Protein AF-0000000075215367 (afdb_homodimer)

pLDDT: mean 96.53, std 4.44, range [58.19, 98.81]

Structure (mmCIF, N/CA/C/O backbone):
data_AF-0000000075215367-model_v1
#
loop_
_entity.id
_entity.type
_entity.pdbx_description
1 polymer 'Chemotaxis protein CheX, a CheY~P-specific phosphatase'
#
loop_
_atom_site.group_PDB
_atom_site.id
_atom_site.type_symbol
_atom_site.label_atom_id
_atom_site.label_alt_id
_atom_site.label_comp_id
_atom_site.label_asym_id
_atom_site.label_entity_id
_atom_site.label_seq_id
_atom_site.pdbx_PDB_ins_code
_atom_site.Cartn_x
_atom_site.Cartn_y
_atom_site.Cartn_z
_atom_site.occupancy
_atom_site.B_iso_or_equiv
_atom_site.auth_seq_id
_atom_site.auth_comp_id
_atom_site.auth_asym_id
_atom_site.auth_atom_id
_atom_site.pdbx_PDB_model_num
ATOM 1 N N . MET A 1 1 ? -21.594 10.133 -11.773 1 76.38 1 MET A N 1
ATOM 2 C CA . MET A 1 1 ? -20.438 11 -11.891 1 76.38 1 MET A CA 1
ATOM 3 C C . MET A 1 1 ? -19.359 10.359 -12.766 1 76.38 1 MET A C 1
ATOM 5 O O . MET A 1 1 ? -19.062 9.172 -12.617 1 76.38 1 MET A O 1
ATOM 9 N N . ALA A 1 2 ? -18.969 11.141 -13.695 1 88.44 2 ALA A N 1
ATOM 10 C CA . ALA A 1 2 ? -17.953 10.625 -14.609 1 88.44 2 ALA A CA 1
ATOM 11 C C . ALA A 1 2 ? -16.625 10.414 -13.883 1 88.44 2 ALA A C 1
ATOM 13 O O . ALA A 1 2 ? -16.359 11.062 -12.875 1 88.44 2 ALA A O 1
ATOM 14 N N . LEU A 1 3 ? -15.828 9.477 -14.32 1 89.38 3 LEU A N 1
ATOM 15 C CA . LEU A 1 3 ? -14.547 9.141 -13.703 1 89.38 3 LEU A CA 1
ATOM 16 C C . LEU A 1 3 ? -13.68 10.383 -13.539 1 89.38 3 LEU A C 1
ATOM 18 O O . LEU A 1 3 ? -13.07 10.586 -12.484 1 89.38 3 LEU A O 1
ATOM 22 N N . GLY A 1 4 ? -13.625 11.172 -14.539 1 91.69 4 GLY A N 1
ATOM 23 C CA . GLY A 1 4 ? -12.844 12.398 -14.477 1 91.69 4 GLY A CA 1
ATOM 24 C C . GLY A 1 4 ? -13.266 13.32 -13.344 1 91.69 4 GLY A C 1
ATOM 25 O O . GLY A 1 4 ? -12.414 13.914 -12.672 1 91.69 4 GLY A O 1
ATOM 26 N N . GLU A 1 5 ? -14.547 13.508 -13.172 1 94.25 5 GLU A N 1
ATOM 27 C CA . GLU A 1 5 ? -15.078 14.336 -12.094 1 94.25 5 GLU A CA 1
ATOM 28 C C . GLU A 1 5 ? -14.742 13.75 -10.727 1 94.25 5 GLU A C 1
ATOM 30 O O . GLU A 1 5 ? -14.453 14.492 -9.781 1 94.25 5 GLU A O 1
ATOM 35 N N . LYS A 1 6 ? -14.836 12.438 -10.602 1 95.19 6 LYS A N 1
ATOM 36 C CA . LYS A 1 6 ? -14.492 11.789 -9.344 1 95.19 6 LYS A CA 1
ATOM 37 C C . LYS A 1 6 ? -13.023 12.031 -8.984 1 95.19 6 LYS A C 1
ATOM 39 O O . LYS A 1 6 ? -12.703 12.297 -7.828 1 95.19 6 LYS A O 1
ATOM 44 N N . ILE A 1 7 ? -12.172 11.969 -9.984 1 95.44 7 ILE A N 1
ATOM 45 C CA . ILE A 1 7 ? -10.742 12.172 -9.789 1 95.44 7 ILE A CA 1
ATOM 46 C C . ILE A 1 7 ? -10.484 13.586 -9.281 1 95.44 7 ILE A C 1
ATOM 48 O O . ILE A 1 7 ? -9.727 13.781 -8.328 1 95.44 7 ILE A O 1
ATOM 52 N N . THR A 1 8 ? -11.133 14.508 -9.961 1 95.94 8 THR A N 1
ATOM 53 C CA . THR A 1 8 ? -10.977 15.906 -9.57 1 95.94 8 THR A CA 1
ATOM 54 C C . THR A 1 8 ? -11.477 16.125 -8.141 1 95.94 8 THR A C 1
ATOM 56 O O . THR A 1 8 ? -10.852 16.859 -7.371 1 95.94 8 THR A O 1
ATOM 59 N N . THR A 1 9 ? -12.586 15.469 -7.797 1 97.44 9 THR A N 1
ATOM 60 C CA . THR A 1 9 ? -13.148 15.586 -6.457 1 97.44 9 THR A CA 1
ATOM 61 C C . THR A 1 9 ? -12.188 15.016 -5.418 1 97.44 9 THR A C 1
ATOM 63 O O . THR A 1 9 ? -12 15.609 -4.352 1 97.44 9 THR A O 1
ATOM 66 N N . ILE A 1 10 ? -11.555 13.883 -5.695 1 97.81 10 ILE A N 1
ATOM 67 C CA . ILE A 1 10 ? -10.617 13.25 -4.77 1 97.81 10 ILE A CA 1
ATOM 68 C C . ILE A 1 10 ? -9.383 14.133 -4.602 1 97.81 10 ILE A C 1
ATOM 70 O O . ILE A 1 10 ? -8.914 14.352 -3.482 1 97.81 10 ILE A O 1
ATOM 74 N N . LEU A 1 11 ? -8.875 14.633 -5.715 1 97.56 11 LEU A N 1
ATOM 75 C CA . LEU A 1 11 ? -7.684 15.477 -5.668 1 97.56 11 LEU A CA 1
ATOM 76 C C . LEU A 1 11 ? -7.938 16.734 -4.84 1 97.56 11 LEU A C 1
ATOM 78 O O . LEU A 1 11 ? -7.16 17.062 -3.943 1 97.56 11 LEU A O 1
ATOM 82 N N . ASN A 1 12 ? -9.008 17.406 -5.129 1 97.44 12 ASN A N 1
ATOM 83 C CA . ASN A 1 12 ? -9.352 18.609 -4.379 1 97.44 12 ASN A CA 1
ATOM 84 C C . ASN A 1 12 ? -9.625 18.297 -2.908 1 97.44 12 ASN A C 1
ATOM 86 O O . ASN A 1 12 ? -9.242 19.062 -2.025 1 97.44 12 ASN A O 1
ATOM 90 N N . GLY A 1 13 ? -10.336 17.156 -2.707 1 98.31 13 GLY A N 1
ATOM 91 C CA . GLY A 1 13 ? -10.578 16.734 -1.34 1 98.31 13 GLY A CA 1
ATOM 92 C C . GLY A 1 13 ? -9.297 16.453 -0.567 1 98.31 13 GLY A C 1
ATOM 93 O O . GLY A 1 13 ? -9.211 16.75 0.625 1 98.31 13 GLY A O 1
ATOM 94 N N . THR A 1 14 ? -8.328 15.836 -1.244 1 98.56 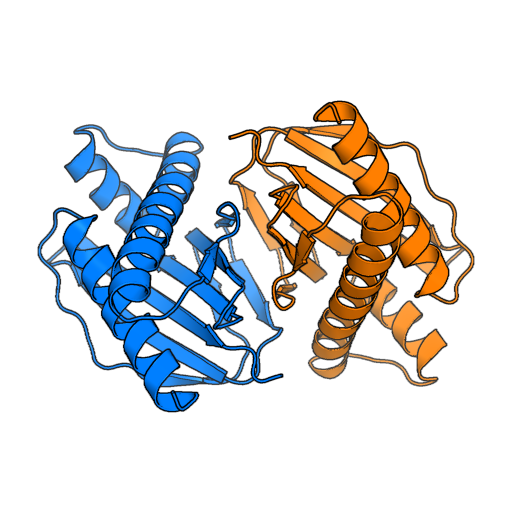14 THR A N 1
ATOM 95 C CA . THR A 1 14 ? -7.051 15.562 -0.601 1 98.56 14 THR A CA 1
ATOM 96 C C . THR A 1 14 ? -6.34 16.859 -0.234 1 98.56 14 THR A C 1
ATOM 98 O O . THR A 1 14 ? -5.793 16.984 0.865 1 98.56 14 THR A O 1
ATOM 101 N N . ILE A 1 15 ? -6.367 17.812 -1.184 1 98.06 15 ILE A N 1
ATOM 102 C CA . ILE A 1 15 ? -5.727 19.094 -0.955 1 98.06 15 ILE A CA 1
ATOM 103 C C . ILE A 1 15 ? -6.391 19.797 0.231 1 98.06 15 ILE A C 1
ATOM 105 O O . ILE A 1 15 ? -5.703 20.312 1.112 1 98.06 15 ILE A O 1
ATOM 109 N N . GLU A 1 16 ? -7.703 19.797 0.245 1 98.25 16 GLU A N 1
ATOM 110 C CA . GLU A 1 16 ? -8.438 20.375 1.365 1 98.25 16 GLU A CA 1
ATOM 111 C C . GLU A 1 16 ? -8.086 19.672 2.678 1 98.25 16 GLU A C 1
ATOM 113 O O . GLU A 1 16 ? -7.926 20.328 3.709 1 98.25 16 GLU A O 1
ATOM 118 N N . SER A 1 17 ? -7.992 18.39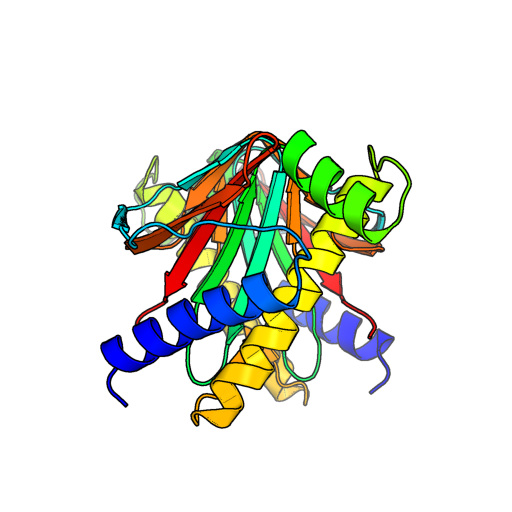1 2.645 1 98.81 17 SER A N 1
ATOM 119 C CA . SER A 1 17 ? -7.633 17.609 3.824 1 98.81 17 SER A CA 1
ATOM 120 C C . SER A 1 17 ? -6.242 17.969 4.324 1 98.81 17 SER A C 1
ATOM 122 O O . SER A 1 17 ? -6.035 18.141 5.531 1 98.81 17 SER A O 1
ATOM 124 N N . ILE A 1 18 ? -5.297 18.078 3.459 1 98.5 18 ILE A N 1
ATOM 125 C CA . ILE A 1 18 ? -3.926 18.422 3.814 1 98.5 18 ILE A CA 1
ATOM 126 C C . ILE A 1 18 ? -3.896 19.797 4.477 1 98.5 18 ILE A C 1
ATOM 128 O O . ILE A 1 18 ? -3.26 19.984 5.52 1 98.5 18 ILE A O 1
ATOM 132 N N . ARG A 1 19 ? -4.625 20.75 3.936 1 97.69 19 ARG A N 1
ATOM 133 C CA . ARG A 1 19 ? -4.703 22.094 4.5 1 97.69 19 ARG A CA 1
ATOM 134 C C . ARG A 1 19 ? -5.289 22.062 5.906 1 97.69 19 ARG A C 1
ATOM 136 O O . ARG A 1 19 ? -4.883 22.844 6.766 1 97.69 19 ARG A O 1
ATOM 143 N N . SER A 1 20 ? -6.199 21.188 6.07 1 97.94 20 SER A N 1
ATOM 144 C CA . SER A 1 20 ? -6.887 21.125 7.355 1 97.94 20 SER A CA 1
ATOM 145 C C . SER A 1 20 ? -6.016 20.453 8.406 1 97.94 20 SER A C 1
ATOM 147 O O . SER A 1 20 ? -6.062 20.812 9.586 1 97.94 20 SER A O 1
ATOM 149 N N . VAL A 1 21 ? -5.25 19.516 8.055 1 98.25 21 VAL A N 1
ATOM 150 C CA . VAL A 1 21 ? -4.539 18.656 9 1 98.25 21 VAL A CA 1
ATOM 151 C C . VAL A 1 21 ? -3.174 19.266 9.32 1 98.25 21 VAL A C 1
ATOM 153 O O . VAL A 1 21 ? -2.717 19.203 10.469 1 98.25 21 VAL A O 1
ATOM 156 N N . ILE A 1 22 ? -2.463 19.781 8.367 1 97.75 22 ILE A N 1
ATOM 157 C CA . ILE A 1 22 ? -1.109 20.297 8.555 1 97.75 22 ILE A CA 1
ATOM 158 C C . ILE A 1 22 ? -1.164 21.781 8.906 1 97.75 22 ILE A C 1
ATOM 160 O O . ILE A 1 22 ? -1.592 22.594 8.086 1 97.75 22 ILE A O 1
ATOM 164 N N . PRO A 1 23 ? -0.7 22.125 10.07 1 96.12 23 PRO A N 1
ATOM 165 C CA . PRO A 1 23 ? -0.8 23.5 10.539 1 96.12 23 PRO A CA 1
ATOM 166 C C . PRO A 1 23 ? 0.327 24.391 10.016 1 96.12 23 PRO A C 1
ATOM 168 O O . PRO A 1 23 ? 0.959 25.109 10.781 1 96.12 23 PRO A O 1
ATOM 171 N N . LEU A 1 24 ? 0.688 24.344 8.836 1 96.62 24 LEU A N 1
ATOM 172 C CA . LEU A 1 24 ? 1.707 25.172 8.203 1 96.62 24 LEU A CA 1
ATOM 173 C C . LEU A 1 24 ? 1.15 25.859 6.961 1 96.62 24 LEU A C 1
ATOM 175 O O . LEU A 1 24 ? 0.299 25.297 6.262 1 96.62 24 LEU A O 1
ATOM 179 N N . THR A 1 25 ? 1.659 27.031 6.684 1 96.31 25 THR A N 1
ATOM 180 C CA . THR A 1 25 ? 1.34 27.688 5.422 1 96.31 25 THR A CA 1
ATOM 181 C C . THR A 1 25 ? 1.958 26.938 4.25 1 96.31 25 THR A C 1
ATOM 183 O O . THR A 1 25 ? 3.102 26.484 4.328 1 96.31 25 THR A O 1
ATOM 186 N N . MET A 1 26 ? 1.097 26.766 3.223 1 97.81 26 MET A N 1
ATOM 187 C CA . MET A 1 26 ? 1.59 25.984 2.094 1 97.81 26 MET A CA 1
ATOM 188 C C . MET A 1 26 ? 1.087 26.562 0.772 1 97.81 26 MET A C 1
ATOM 190 O O . MET A 1 26 ? 0.093 27.281 0.745 1 97.81 26 MET A O 1
ATOM 194 N N . THR A 1 27 ? 1.855 26.328 -0.205 1 97.56 27 THR A N 1
ATOM 195 C CA . THR A 1 27 ? 1.458 26.578 -1.585 1 97.56 27 THR A CA 1
ATOM 196 C C . THR A 1 27 ? 1.324 25.281 -2.363 1 97.56 27 THR A C 1
ATOM 198 O O . THR A 1 27 ? 2.191 24.406 -2.273 1 97.56 27 THR A O 1
ATOM 201 N N . ILE A 1 28 ? 0.234 25.156 -3.053 1 97.62 28 ILE A N 1
ATOM 202 C CA . ILE A 1 28 ? -0.046 23.938 -3.807 1 97.62 28 ILE A CA 1
ATOM 203 C C . ILE A 1 28 ? 0.088 24.203 -5.301 1 97.62 28 ILE A C 1
ATOM 205 O O . ILE A 1 28 ? -0.518 25.141 -5.824 1 97.62 28 ILE A O 1
ATOM 209 N N . ASP A 1 29 ? 0.891 23.422 -5.941 1 97.44 29 ASP A N 1
ATOM 210 C CA . ASP A 1 29 ? 1.122 23.609 -7.371 1 97.44 29 ASP A CA 1
ATOM 211 C C . ASP A 1 29 ? 0.084 22.844 -8.195 1 97.44 29 ASP A C 1
ATOM 213 O O . ASP A 1 29 ? -0.724 22.094 -7.641 1 97.44 29 ASP A O 1
ATOM 217 N N . LYS A 1 30 ? 0.089 23.062 -9.461 1 97.06 30 LYS A N 1
ATOM 218 C CA . LYS A 1 30 ? -0.838 22.406 -10.367 1 97.06 30 LYS A CA 1
ATOM 219 C C . LYS A 1 30 ? -0.523 20.906 -10.477 1 97.06 30 LYS A C 1
ATOM 221 O O . LYS A 1 30 ? 0.645 20.516 -10.477 1 97.06 30 LYS A O 1
ATOM 226 N N . PRO A 1 31 ? -1.59 20.125 -10.641 1 97.38 31 PRO A N 1
ATOM 227 C CA . PRO A 1 31 ? -1.359 18.703 -10.859 1 97.38 31 PRO A CA 1
ATOM 228 C C . PRO A 1 31 ? -0.672 18.406 -12.195 1 97.38 31 PRO A C 1
ATOM 230 O O . PRO A 1 31 ? -0.859 19.156 -13.164 1 97.38 31 PRO A O 1
ATOM 233 N N . SER A 1 32 ? 0.14 17.453 -12.18 1 98.19 32 SER A N 1
ATOM 234 C CA . SER A 1 32 ? 0.738 16.922 -13.406 1 98.19 32 SER A CA 1
ATOM 235 C C . SER A 1 32 ? 0.553 15.414 -13.5 1 98.19 32 SER A C 1
ATOM 237 O O . SER A 1 32 ? 0.368 14.742 -12.484 1 98.19 32 SER A O 1
ATOM 239 N N . LEU A 1 33 ? 0.587 14.914 -14.734 1 97.69 33 LEU A N 1
ATOM 240 C CA . LEU A 1 33 ? 0.431 13.484 -14.984 1 97.69 33 LEU A CA 1
ATOM 241 C C . LEU A 1 33 ? 1.775 12.844 -15.305 1 97.69 33 LEU A C 1
ATOM 243 O O . LEU A 1 33 ? 2.619 13.453 -15.969 1 97.69 33 LEU A O 1
ATOM 247 N N . PHE A 1 34 ? 1.975 11.641 -14.828 1 97.75 34 PHE A N 1
ATOM 248 C CA . PHE A 1 34 ? 3.141 10.859 -15.227 1 97.75 34 PHE A CA 1
ATOM 249 C C . PHE A 1 34 ? 2.803 9.375 -15.27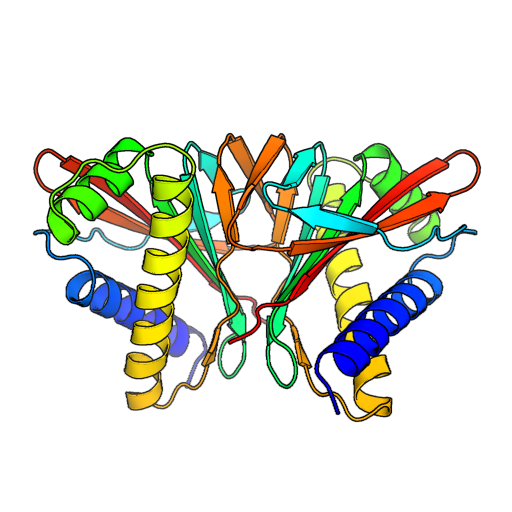3 1 97.75 34 PHE A C 1
ATOM 251 O O . PHE A 1 34 ? 1.774 8.953 -14.75 1 97.75 34 PHE A O 1
ATOM 258 N N . THR A 1 35 ? 3.646 8.578 -15.969 1 97.44 35 THR A N 1
ATOM 259 C CA . THR A 1 35 ? 3.492 7.133 -16.078 1 97.44 35 THR A CA 1
ATOM 260 C C . THR A 1 35 ? 4.449 6.414 -15.125 1 97.44 35 THR A C 1
ATOM 262 O O . THR A 1 35 ? 5.477 6.969 -14.734 1 97.44 35 THR A O 1
ATOM 265 N N . GLN A 1 36 ? 4.148 5.262 -14.719 1 96.19 36 GLN A N 1
ATOM 266 C CA . GLN A 1 36 ? 5.008 4.488 -13.836 1 96.19 36 GLN A CA 1
ATOM 267 C C . GLN A 1 36 ? 6.395 4.293 -14.445 1 96.19 36 GLN A C 1
ATOM 269 O O . GLN A 1 36 ? 6.551 4.324 -15.664 1 96.19 36 GLN A O 1
ATOM 274 N N . PRO A 1 37 ? 7.363 4.102 -13.633 1 97.94 37 PRO A N 1
ATOM 275 C CA . PRO A 1 37 ? 7.297 3.943 -12.172 1 97.94 37 PRO A CA 1
ATOM 276 C C . PRO A 1 37 ? 7.402 5.27 -11.43 1 97.94 37 PRO A C 1
ATOM 278 O O . PRO A 1 37 ? 7.785 6.285 -12.016 1 97.94 37 PRO A O 1
ATOM 281 N N . PHE A 1 38 ? 6.949 5.262 -10.203 1 98.25 38 PHE A N 1
ATOM 282 C CA . PHE A 1 38 ? 7.277 6.324 -9.258 1 98.25 38 PHE A CA 1
ATOM 283 C C . PHE A 1 38 ? 8.453 5.922 -8.375 1 98.25 38 PHE A C 1
ATOM 285 O O . PHE A 1 38 ? 8.438 4.852 -7.766 1 98.25 38 PHE A O 1
ATOM 292 N N . THR A 1 39 ? 9.469 6.773 -8.328 1 97.75 39 THR A N 1
ATOM 293 C CA . THR A 1 39 ? 10.617 6.484 -7.473 1 97.75 39 THR A CA 1
ATOM 294 C C . THR A 1 39 ? 10.461 7.16 -6.113 1 97.75 39 THR A C 1
ATOM 296 O O . THR A 1 39 ? 10.57 8.383 -6.008 1 97.75 39 THR A O 1
ATOM 299 N N . GLN A 1 40 ? 10.094 6.367 -5.164 1 95.62 40 GLN A N 1
ATOM 300 C CA . GLN A 1 40 ? 10 6.844 -3.789 1 95.62 40 GLN A CA 1
ATOM 301 C C . GLN A 1 40 ? 11.383 6.949 -3.146 1 95.62 40 GLN A C 1
ATOM 303 O O . GLN A 1 40 ? 12.188 6.02 -3.232 1 95.62 40 GLN A O 1
ATOM 308 N N . THR A 1 41 ? 11.562 8.148 -2.504 1 94.31 41 THR A N 1
ATOM 309 C CA . THR A 1 41 ? 12.852 8.383 -1.86 1 94.31 41 THR A CA 1
ATOM 310 C C . THR A 1 41 ? 12.664 8.891 -0.435 1 94.31 41 THR A C 1
ATOM 312 O O . THR A 1 41 ? 11.711 9.625 -0.156 1 94.31 41 THR A O 1
ATOM 315 N N . SER A 1 42 ? 13.422 8.531 0.495 1 96.44 42 SER A N 1
ATOM 316 C CA . SER A 1 42 ? 13.477 8.969 1.886 1 96.44 42 SER A CA 1
ATOM 317 C C . SER A 1 42 ? 12.312 8.398 2.693 1 96.44 42 SER A C 1
ATOM 319 O O . SER A 1 42 ? 12.438 7.328 3.293 1 96.44 42 SER A O 1
ATOM 321 N N . ILE A 1 43 ? 11.094 9.094 2.678 1 98.5 43 ILE A N 1
ATOM 322 C CA . ILE A 1 43 ? 9.984 8.57 3.461 1 98.5 43 ILE A CA 1
ATOM 323 C C . ILE A 1 43 ? 8.664 8.914 2.783 1 98.5 43 ILE A C 1
ATOM 325 O O . ILE A 1 43 ? 8.5 10.023 2.254 1 98.5 43 ILE A O 1
ATOM 329 N N . SER A 1 44 ? 7.703 7.973 2.697 1 98.44 44 SER A N 1
ATOM 330 C CA . SER A 1 44 ? 6.367 8.156 2.141 1 98.44 44 SER A CA 1
ATOM 331 C C . SER A 1 44 ? 5.324 7.371 2.926 1 98.44 44 SER A C 1
ATOM 333 O O . SER A 1 44 ? 5.66 6.402 3.613 1 98.44 44 SER A O 1
ATOM 335 N N . VAL A 1 45 ? 4.133 7.809 2.889 1 98.81 45 VAL A N 1
ATOM 336 C CA . VAL A 1 45 ? 3.004 7.051 3.414 1 98.81 45 VAL A CA 1
ATOM 337 C C . VAL A 1 45 ? 2.033 6.719 2.283 1 98.81 45 VAL A C 1
ATOM 339 O O . VAL A 1 45 ? 1.75 7.566 1.432 1 98.81 45 VAL A O 1
ATOM 342 N N . LEU A 1 46 ? 1.66 5.441 2.182 1 98.81 46 LEU A N 1
ATOM 343 C CA . LEU A 1 46 ? 0.771 4.918 1.15 1 98.81 46 LEU A CA 1
ATOM 344 C C . LEU A 1 46 ? -0.553 4.461 1.755 1 98.81 46 LEU A C 1
ATOM 346 O O . LEU A 1 46 ? -0.568 3.736 2.752 1 98.81 46 LEU A O 1
ATOM 350 N N . ILE A 1 47 ? -1.621 4.961 1.193 1 98.56 47 ILE A N 1
ATOM 351 C CA . ILE A 1 47 ? -2.973 4.602 1.611 1 98.56 47 ILE A CA 1
ATOM 352 C C . ILE A 1 47 ? -3.76 4.078 0.414 1 98.56 47 ILE A C 1
ATOM 354 O O . ILE A 1 47 ? -3.818 4.727 -0.633 1 98.56 47 ILE A O 1
ATOM 358 N N . GLY A 1 48 ? -4.309 2.912 0.539 1 98.31 48 GLY A N 1
ATOM 359 C CA . GLY A 1 48 ? -5.215 2.396 -0.473 1 98.31 48 GLY A CA 1
ATOM 360 C C . GLY A 1 48 ? -6.645 2.875 -0.292 1 98.31 48 GLY A C 1
ATOM 361 O O . GLY A 1 48 ? -7.09 3.105 0.833 1 98.31 48 GLY A O 1
ATOM 362 N N . MET A 1 49 ? -7.309 3.006 -1.373 1 98.12 49 MET A N 1
ATOM 363 C CA . MET A 1 49 ? -8.711 3.414 -1.357 1 98.12 49 MET A CA 1
ATOM 364 C C . MET A 1 49 ? -9.57 2.43 -2.141 1 98.12 49 MET A C 1
ATOM 366 O O . MET A 1 49 ? -9.172 1.962 -3.209 1 98.12 49 MET A O 1
ATOM 370 N N . THR A 1 50 ? -10.734 2.1 -1.603 1 97.94 50 THR A N 1
ATOM 371 C CA . THR A 1 50 ? -11.758 1.297 -2.271 1 97.94 50 THR A CA 1
ATOM 372 C C . THR A 1 50 ? -13.117 1.985 -2.205 1 97.94 50 THR A C 1
ATOM 374 O O . THR A 1 50 ? -13.242 3.07 -1.633 1 97.94 50 THR A O 1
ATOM 377 N N . GLY A 1 51 ? -14.164 1.381 -2.779 1 96.56 51 GLY A N 1
ATOM 378 C CA . GLY A 1 51 ? -15.492 1.979 -2.834 1 96.56 51 GLY A CA 1
ATOM 379 C C . GLY A 1 51 ? -15.82 2.58 -4.188 1 96.56 51 GLY A C 1
ATOM 380 O O . GLY A 1 51 ? -15.625 1.938 -5.223 1 96.56 51 GLY A O 1
ATOM 381 N N . ASP A 1 52 ? -16.344 3.801 -4.164 1 95.94 52 ASP A N 1
ATOM 382 C CA . ASP A 1 52 ? -16.766 4.457 -5.398 1 95.94 52 ASP A CA 1
ATOM 383 C C . ASP A 1 52 ? -15.562 4.75 -6.297 1 95.94 52 ASP A C 1
ATOM 385 O O . ASP A 1 52 ? -15.711 4.918 -7.508 1 95.94 52 ASP A O 1
ATOM 389 N N . LEU A 1 53 ? -14.43 4.797 -5.727 1 95.25 53 LEU A N 1
ATOM 390 C CA . LEU A 1 53 ? -13.172 4.988 -6.449 1 95.25 53 LEU A CA 1
ATOM 391 C C . LEU A 1 53 ? -12.078 4.098 -5.879 1 95.25 53 LEU A C 1
ATOM 393 O O . LEU A 1 53 ? -11.875 4.051 -4.664 1 95.25 53 LEU A O 1
ATOM 397 N N . ARG A 1 54 ? -11.445 3.379 -6.773 1 96.94 54 ARG A N 1
ATOM 398 C CA . ARG A 1 54 ? -10.336 2.518 -6.367 1 96.94 54 ARG A CA 1
ATOM 399 C C . ARG A 1 54 ? -9 3.119 -6.777 1 96.94 54 ARG A C 1
ATOM 401 O O . ARG A 1 54 ? -8.836 3.568 -7.914 1 96.94 54 ARG A O 1
ATOM 408 N N . GLY A 1 55 ? -8.07 3.201 -5.859 1 97.75 55 GLY A N 1
ATOM 409 C CA . GLY A 1 55 ? -6.77 3.797 -6.133 1 97.75 55 GLY A CA 1
ATOM 410 C C . GLY A 1 55 ? -5.859 3.82 -4.918 1 97.75 55 GLY A C 1
ATOM 411 O O . GLY A 1 55 ? -6.035 3.031 -3.988 1 97.75 55 GLY A O 1
ATOM 412 N N . ARG A 1 56 ? -4.824 4.617 -5.043 1 98.44 56 ARG A N 1
ATOM 413 C CA . ARG A 1 56 ? -3.85 4.789 -3.973 1 98.44 56 ARG A CA 1
ATOM 414 C C . ARG A 1 56 ? -3.455 6.258 -3.822 1 98.44 56 ARG A C 1
ATOM 416 O O . ARG A 1 56 ? -3.299 6.969 -4.82 1 98.44 56 ARG A O 1
ATOM 423 N N . LEU A 1 57 ? -3.35 6.621 -2.611 1 98.62 57 LEU A N 1
ATOM 424 C CA . LEU A 1 57 ? -2.844 7.934 -2.229 1 98.62 57 LEU A CA 1
ATOM 425 C C . LEU A 1 57 ? -1.474 7.82 -1.571 1 98.62 57 LEU A C 1
ATOM 427 O O . LEU A 1 57 ? -1.285 7.02 -0.654 1 98.62 57 LEU A O 1
ATOM 431 N N . MET A 1 58 ? -0.509 8.562 -2.057 1 98.69 58 MET A N 1
ATOM 432 C CA . MET A 1 58 ? 0.816 8.594 -1.445 1 98.69 58 MET A CA 1
ATOM 433 C C . MET A 1 58 ? 1.232 10.023 -1.123 1 98.69 58 MET A C 1
ATOM 435 O O . MET A 1 58 ? 0.987 10.938 -1.91 1 98.69 58 MET A O 1
ATOM 439 N N . ILE A 1 59 ? 1.747 10.211 -0.033 1 98.69 59 ILE A N 1
ATOM 440 C CA . ILE A 1 59 ? 2.377 11.461 0.369 1 98.69 59 ILE A CA 1
ATOM 441 C C . ILE A 1 59 ? 3.861 11.234 0.642 1 98.69 59 ILE A C 1
ATOM 443 O O . ILE A 1 59 ? 4.223 10.445 1.518 1 98.69 59 ILE A O 1
ATOM 447 N N . GLU A 1 60 ? 4.664 11.875 -0.118 1 98.44 60 GLU A N 1
ATOM 448 C CA . GLU A 1 60 ? 6.105 11.656 -0.071 1 98.44 60 GLU A CA 1
ATOM 449 C C . GLU A 1 60 ? 6.848 12.938 0.292 1 98.44 60 GLU A C 1
ATOM 451 O O . GLU A 1 60 ? 6.484 14.023 -0.162 1 98.44 60 GLU A O 1
ATOM 456 N N . GLY A 1 61 ? 7.875 12.82 1.021 1 97.94 61 GLY A N 1
ATOM 457 C CA . GLY A 1 61 ? 8.773 13.906 1.36 1 97.94 61 GLY A CA 1
ATOM 458 C C . GLY A 1 61 ? 10.07 13.438 1.989 1 97.94 61 GLY A C 1
ATOM 459 O O . GLY A 1 61 ? 10.281 12.234 2.16 1 97.94 61 GLY A O 1
ATOM 460 N N . HIS A 1 62 ? 10.953 14.344 2.227 1 97.38 62 HIS A N 1
ATOM 461 C CA . HIS A 1 62 ? 12.148 14.023 3.006 1 97.38 62 HIS A CA 1
ATOM 462 C C . HIS A 1 62 ? 11.812 13.844 4.48 1 97.38 62 HIS A C 1
ATOM 464 O O . HIS A 1 62 ? 10.859 14.453 4.984 1 97.38 62 HIS A O 1
ATOM 470 N N . GLU A 1 63 ? 12.617 13.062 5.129 1 97.62 63 GLU A N 1
ATOM 471 C CA . GLU A 1 63 ? 12.414 12.844 6.559 1 97.62 63 GLU A CA 1
ATOM 472 C C . GLU A 1 63 ? 12.398 14.172 7.316 1 97.62 63 GLU A C 1
ATOM 474 O O . GLU A 1 63 ? 11.648 14.328 8.281 1 97.62 63 GLU A O 1
ATOM 479 N N . THR A 1 64 ? 13.195 15.109 6.859 1 96.44 64 THR A N 1
ATOM 480 C CA . THR A 1 64 ? 13.273 16.406 7.531 1 96.44 64 THR A CA 1
ATOM 481 C C . THR A 1 64 ? 11.961 17.156 7.418 1 96.44 64 THR A C 1
ATOM 483 O O . THR A 1 64 ? 11.578 17.891 8.328 1 96.44 64 THR A O 1
ATOM 486 N N . MET A 1 65 ? 11.273 16.984 6.328 1 97.25 65 MET A N 1
ATOM 487 C CA . MET A 1 65 ? 9.984 17.656 6.148 1 97.25 65 MET A CA 1
ATOM 488 C C . MET A 1 65 ? 8.938 17.094 7.102 1 97.25 65 MET A C 1
ATOM 490 O O . MET A 1 65 ? 8.234 17.859 7.77 1 97.25 65 MET A O 1
ATOM 494 N N . PHE A 1 66 ? 8.844 15.828 7.238 1 98 66 PHE A N 1
ATOM 495 C CA . PHE A 1 66 ? 7.918 15.203 8.172 1 98 66 PHE A CA 1
ATOM 496 C C . PHE A 1 66 ? 8.281 15.555 9.609 1 98 66 PHE A C 1
ATOM 498 O O . PHE A 1 66 ? 7.398 15.758 10.445 1 98 66 PHE A O 1
ATOM 505 N N . GLY A 1 67 ? 9.57 15.57 9.828 1 97.25 67 GLY A N 1
ATOM 506 C CA . GLY A 1 67 ? 10.023 16 11.141 1 97.25 67 GLY A CA 1
ATOM 507 C C . GLY A 1 67 ? 9.562 17.406 11.5 1 97.25 67 GLY A C 1
ATOM 508 O O . GLY A 1 67 ? 9.141 17.656 12.625 1 97.25 67 GLY A O 1
ATOM 509 N N . SER A 1 68 ? 9.695 18.281 10.547 1 96.62 68 SER A N 1
ATOM 510 C CA . SER A 1 68 ? 9.281 19.672 10.758 1 96.62 68 SER A CA 1
ATOM 511 C C . SER A 1 68 ? 7.785 19.766 11.039 1 96.62 68 SER A C 1
ATOM 513 O O . SER A 1 68 ? 7.359 20.531 11.906 1 96.62 68 SER A O 1
ATOM 515 N N . ILE A 1 69 ? 6.969 19.016 10.305 1 97.38 69 ILE A N 1
ATOM 516 C CA . ILE A 1 69 ? 5.527 19 10.539 1 97.38 69 ILE A CA 1
ATOM 517 C C . ILE A 1 69 ? 5.238 18.484 11.945 1 97.38 69 ILE A C 1
ATOM 519 O O . ILE A 1 69 ? 4.488 19.109 12.703 1 97.38 69 ILE A O 1
ATOM 523 N N . GLY A 1 70 ? 5.859 17.375 12.305 1 97.19 70 GLY A N 1
ATOM 524 C CA . GLY A 1 70 ? 5.68 16.812 13.625 1 97.19 70 GLY A CA 1
ATOM 525 C C . GLY A 1 70 ? 6.066 17.75 14.742 1 97.19 70 GLY A C 1
ATOM 526 O O . GLY A 1 70 ? 5.371 17.844 15.758 1 97.19 70 GLY A O 1
ATOM 527 N N . GLU A 1 71 ? 7.223 18.391 14.555 1 96.06 71 GLU A N 1
ATOM 528 C CA . GLU A 1 71 ? 7.695 19.359 15.547 1 96.06 71 GLU A CA 1
ATOM 529 C C . GLU A 1 71 ? 6.691 20.484 15.742 1 96.06 71 GLU A C 1
ATOM 531 O O . GLU A 1 71 ? 6.473 20.938 16.859 1 96.06 71 GLU A O 1
ATOM 536 N N . THR A 1 72 ? 6.145 20.938 14.656 1 95.75 72 THR A N 1
ATOM 537 C CA . THR A 1 72 ? 5.148 22 14.727 1 95.75 72 THR A CA 1
ATOM 538 C C . THR A 1 72 ? 3.916 21.531 15.5 1 95.75 72 THR A C 1
ATOM 540 O O . THR A 1 72 ? 3.336 22.297 16.266 1 95.75 72 THR A O 1
ATOM 543 N N . MET A 1 73 ? 3.566 20.281 15.336 1 95.62 73 MET A N 1
ATOM 544 C CA . MET A 1 73 ? 2.334 19.766 15.914 1 95.62 73 MET A CA 1
ATOM 545 C C . MET A 1 73 ? 2.551 19.328 17.359 1 95.62 73 MET A C 1
ATOM 547 O O . MET A 1 73 ? 1.662 19.484 18.203 1 95.62 73 MET A O 1
ATOM 551 N N . PHE A 1 74 ? 3.727 18.797 17.641 1 95.31 74 PHE A N 1
ATOM 552 C CA . PHE A 1 74 ? 3.926 18.188 18.953 1 95.31 74 PHE A CA 1
ATOM 553 C C . PHE A 1 74 ? 4.934 19 19.766 1 95.31 74 PHE A C 1
ATOM 555 O O . PHE A 1 74 ? 5.066 18.781 20.984 1 95.31 74 PHE A O 1
ATOM 562 N N . GLY A 1 75 ? 5.727 19.812 19.234 1 95.25 75 GLY A N 1
ATOM 563 C CA . GLY A 1 75 ? 6.641 20.703 19.938 1 95.25 75 GLY A CA 1
ATOM 564 C C . GLY A 1 75 ? 8 20.078 20.188 1 95.25 75 GLY A C 1
ATOM 565 O O . GLY A 1 75 ? 8.844 20.656 20.859 1 95.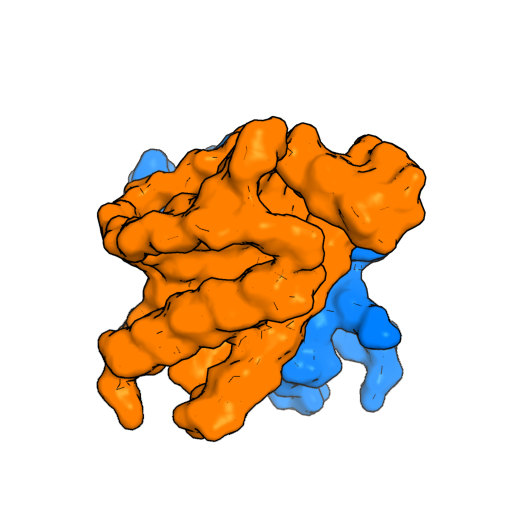25 75 GLY A O 1
ATOM 566 N N . VAL A 1 76 ? 8.156 18.875 19.828 1 94.94 76 VAL A N 1
ATOM 567 C CA . VAL A 1 76 ? 9.43 18.172 20 1 94.94 76 VAL A CA 1
ATOM 568 C C . VAL A 1 76 ? 9.875 17.562 18.688 1 94.94 76 VAL A C 1
ATOM 570 O O . VAL A 1 76 ? 9.047 17.156 17.859 1 94.94 76 VAL A O 1
ATOM 573 N N . PRO A 1 77 ? 11.156 17.531 18.453 1 94.06 77 PRO A N 1
ATOM 574 C CA . PRO A 1 77 ? 11.641 16.875 17.25 1 94.06 77 PRO A CA 1
ATOM 575 C C . PRO A 1 77 ? 11.312 15.375 17.219 1 94.06 77 PRO A C 1
ATOM 577 O O . PRO A 1 77 ? 11.359 14.711 18.25 1 94.06 77 PRO A O 1
ATOM 580 N N . LEU A 1 78 ? 10.93 14.859 16.047 1 96.38 78 LEU A N 1
ATOM 581 C CA . LEU A 1 78 ? 10.641 13.438 15.859 1 96.38 78 LEU A CA 1
ATOM 582 C C . LEU A 1 78 ? 11.719 12.781 15 1 96.38 78 LEU A C 1
ATOM 584 O O . LEU A 1 78 ? 12.133 13.336 13.984 1 96.38 78 LEU A O 1
ATOM 588 N N . GLU A 1 79 ? 12.203 11.727 15.414 1 94.25 79 GLU A N 1
ATOM 589 C CA . GLU A 1 79 ? 13.188 10.969 14.656 1 94.25 79 GLU A CA 1
ATOM 590 C C . GLU A 1 79 ? 12.969 9.469 14.82 1 94.25 79 GLU A C 1
ATOM 592 O O . GLU A 1 79 ? 12.188 9.039 15.664 1 94.25 79 GLU A O 1
ATOM 597 N N . GLY A 1 80 ? 13.57 8.711 13.906 1 94.5 80 GLY A N 1
ATOM 598 C CA . GLY A 1 80 ? 13.523 7.262 14.016 1 94.5 80 GLY A CA 1
ATOM 599 C C . GLY A 1 80 ? 12.109 6.707 14.008 1 94.5 80 GLY A C 1
ATOM 600 O O . GLY A 1 80 ? 11.305 7.059 13.141 1 94.5 80 GLY A O 1
ATOM 601 N N . GLU A 1 81 ? 11.828 5.809 14.984 1 95.19 81 GLU A N 1
ATOM 602 C CA . GLU A 1 81 ? 10.555 5.098 15.039 1 95.19 81 GLU A CA 1
ATOM 603 C C . GLU A 1 81 ? 9.398 6.055 15.312 1 95.19 81 GLU A C 1
ATOM 605 O O . GLU A 1 81 ? 8.281 5.844 14.828 1 95.19 81 GLU A O 1
ATOM 610 N N . MET A 1 82 ? 9.703 7.043 16.078 1 96.69 82 MET A N 1
ATOM 611 C CA . MET A 1 82 ? 8.664 8.023 16.375 1 96.69 82 MET A CA 1
ATOM 612 C C . MET A 1 82 ? 8.25 8.773 15.117 1 96.69 82 MET A C 1
ATOM 614 O O . MET A 1 82 ? 7.062 9.039 14.906 1 96.69 82 MET A O 1
ATOM 618 N N . LEU A 1 83 ? 9.258 9.094 14.25 1 98.19 83 LEU A N 1
ATOM 619 C CA . LEU A 1 83 ? 8.984 9.773 12.992 1 98.19 83 LEU A CA 1
ATOM 620 C C . LEU A 1 83 ? 8.148 8.891 12.07 1 98.19 83 LEU A C 1
ATOM 622 O O . LEU A 1 83 ? 7.215 9.367 11.422 1 98.19 83 LEU A O 1
ATOM 626 N N . GLU A 1 84 ? 8.516 7.613 11.992 1 98.19 84 GLU A N 1
ATOM 627 C CA . GLU A 1 84 ? 7.762 6.68 11.164 1 98.19 84 GLU A CA 1
ATOM 628 C C . GLU A 1 84 ? 6.328 6.539 11.656 1 98.19 84 GLU A C 1
ATOM 630 O O . GLU A 1 84 ? 5.391 6.508 10.859 1 98.19 84 GLU A O 1
ATOM 635 N N . SER A 1 85 ? 6.172 6.441 12.961 1 97 85 SER A N 1
ATOM 636 C CA . SER A 1 85 ? 4.84 6.359 13.555 1 97 85 SER A CA 1
ATOM 637 C C . SER A 1 85 ? 4.02 7.609 13.258 1 97 85 SER A C 1
ATOM 639 O O . SER A 1 85 ? 2.846 7.516 12.891 1 97 85 SER A O 1
ATOM 641 N N . PHE A 1 86 ? 4.645 8.734 13.43 1 98.31 86 PHE A N 1
ATOM 642 C CA . PHE A 1 86 ? 3.975 10 13.141 1 98.31 86 PHE A CA 1
ATOM 643 C C . PHE A 1 86 ? 3.559 10.07 11.68 1 98.31 86 PHE A C 1
ATOM 645 O O . PHE A 1 86 ? 2.453 10.516 11.359 1 98.31 86 PHE A O 1
ATOM 652 N N . THR A 1 87 ? 4.453 9.664 10.758 1 98.5 87 THR A N 1
ATOM 653 C CA . THR A 1 87 ? 4.156 9.68 9.328 1 98.5 87 THR A CA 1
ATOM 654 C C . THR A 1 87 ? 2.92 8.836 9.023 1 98.5 87 THR A C 1
ATOM 656 O O . THR A 1 87 ? 2.055 9.25 8.25 1 98.5 87 THR A O 1
ATOM 659 N N . GLY A 1 88 ? 2.869 7.648 9.609 1 98.06 88 GLY A N 1
ATOM 660 C CA . GLY A 1 88 ? 1.684 6.816 9.484 1 98.06 88 GLY A CA 1
ATOM 661 C C . GLY A 1 88 ? 0.419 7.5 9.969 1 98.06 88 GLY A C 1
ATOM 662 O O . GLY A 1 88 ? -0.611 7.465 9.289 1 98.06 88 GLY A O 1
ATOM 663 N N . GLU A 1 89 ? 0.467 8.102 11.148 1 97.38 89 GLU A N 1
ATOM 664 C CA . GLU A 1 89 ? -0.673 8.805 11.727 1 97.38 89 GLU A CA 1
ATOM 665 C C . GLU A 1 89 ? -1.109 9.969 10.836 1 97.38 89 GLU A C 1
ATOM 667 O O . GLU A 1 89 ? -2.307 10.188 10.633 1 97.38 89 GLU A O 1
ATOM 672 N N . LEU A 1 90 ? -0.112 10.758 10.422 1 98.31 90 LEU A N 1
ATOM 673 C CA . LEU A 1 90 ? -0.407 11.867 9.523 1 98.31 90 LEU A CA 1
ATOM 674 C C . LEU A 1 90 ? -1.167 11.383 8.297 1 98.31 90 LEU A C 1
ATOM 676 O O . LEU A 1 90 ? -2.156 12 7.891 1 98.31 90 LEU A O 1
ATOM 680 N N . GLY A 1 91 ? -0.655 10.289 7.621 1 98.25 91 GLY A N 1
ATOM 681 C CA . GLY A 1 91 ? -1.364 9.688 6.504 1 98.25 91 GLY A CA 1
ATOM 682 C C . GLY A 1 91 ? -2.797 9.32 6.836 1 98.25 91 GLY A C 1
ATOM 683 O O . GLY A 1 91 ? -3.711 9.594 6.055 1 98.25 91 GLY A O 1
ATOM 684 N N . ASN A 1 92 ? -2.926 8.688 7.992 1 96.88 92 ASN A N 1
ATOM 685 C CA . ASN A 1 92 ? -4.25 8.273 8.453 1 96.88 92 ASN A CA 1
ATOM 686 C C . ASN A 1 92 ? -5.18 9.461 8.625 1 96.88 92 ASN A C 1
ATOM 688 O O . ASN A 1 92 ? -6.34 9.422 8.211 1 96.88 92 ASN A O 1
ATOM 692 N N . MET A 1 93 ? -4.699 10.516 9.242 1 98.38 93 MET A N 1
ATOM 693 C CA . MET A 1 93 ? -5.504 11.711 9.469 1 98.38 93 MET A CA 1
ATOM 694 C C . MET A 1 93 ? -5.934 12.336 8.141 1 98.38 93 MET A C 1
ATOM 696 O O . MET A 1 93 ? -7.098 12.703 7.973 1 98.38 93 MET A O 1
ATOM 700 N N . ILE A 1 94 ? -5.016 12.438 7.258 1 98.62 94 ILE A N 1
ATOM 701 C CA . ILE A 1 94 ? -5.297 13.055 5.969 1 98.62 94 ILE A CA 1
ATOM 702 C C . ILE A 1 94 ? -6.305 12.211 5.195 1 98.62 94 ILE A C 1
ATOM 704 O O . ILE A 1 94 ? -7.285 12.727 4.664 1 98.62 94 ILE A O 1
ATOM 708 N N . ALA A 1 95 ? -6.074 10.93 5.07 1 98.38 95 ALA A N 1
ATOM 709 C CA . ALA A 1 95 ? -6.969 10.031 4.348 1 98.38 95 ALA A CA 1
ATOM 710 C C . ALA A 1 95 ? -8.344 9.977 5 1 98.38 95 ALA A C 1
ATOM 712 O O . ALA A 1 95 ? -9.367 9.914 4.309 1 98.38 95 ALA A O 1
ATOM 713 N N . GLY A 1 96 ? -8.344 9.93 6.348 1 98.25 96 GLY A N 1
ATOM 714 C CA . GLY A 1 96 ? -9.609 9.969 7.055 1 98.25 96 GLY A CA 1
ATOM 715 C C . GLY A 1 96 ? -10.414 11.219 6.766 1 98.25 96 GLY A C 1
ATOM 716 O O . GLY A 1 96 ? -11.617 11.141 6.504 1 98.25 96 GLY A O 1
ATOM 717 N N . ASN A 1 97 ? -9.773 12.344 6.883 1 98.62 97 ASN A N 1
ATOM 718 C CA . ASN A 1 97 ? -10.414 13.617 6.559 1 98.62 97 ASN A CA 1
ATOM 719 C C . ASN A 1 97 ? -10.883 13.648 5.105 1 98.62 97 ASN A C 1
ATOM 721 O O . ASN A 1 97 ? -11.977 14.156 4.812 1 98.62 97 ASN A O 1
ATOM 725 N N . LEU A 1 98 ? -10.07 13.133 4.188 1 98.69 98 LEU A N 1
ATOM 726 C CA . LEU A 1 98 ? -10.445 13.031 2.781 1 98.69 98 LEU A CA 1
ATOM 727 C C . LEU A 1 98 ? -11.75 12.258 2.621 1 98.69 98 LEU A C 1
ATOM 729 O O . LEU A 1 98 ? -12.664 12.719 1.933 1 98.69 98 LEU A O 1
ATOM 733 N N . ALA A 1 99 ? -11.797 11.078 3.256 1 98.44 99 ALA A N 1
ATOM 734 C CA . ALA A 1 99 ? -12.992 10.25 3.158 1 98.44 99 ALA A CA 1
ATOM 735 C C . ALA A 1 99 ? -14.234 11.023 3.605 1 98.44 99 ALA A C 1
ATOM 737 O O . ALA A 1 99 ? -15.297 10.922 2.982 1 98.44 99 ALA A O 1
ATOM 738 N N . THR A 1 100 ? -14.062 11.812 4.66 1 98.19 100 THR A N 1
ATOM 739 C CA . THR A 1 100 ? -15.156 12.625 5.188 1 98.19 100 THR A CA 1
ATOM 740 C C . THR A 1 100 ? -15.547 13.711 4.195 1 98.19 100 THR A C 1
ATOM 742 O O . THR A 1 100 ? -16.734 13.898 3.906 1 98.19 100 THR A O 1
ATOM 745 N N . ILE A 1 101 ? -14.648 14.383 3.66 1 98.31 101 ILE A N 1
ATOM 746 C CA . ILE A 1 101 ? -14.875 15.5 2.752 1 98.31 101 ILE A CA 1
ATOM 747 C C . ILE A 1 101 ? -15.602 15.008 1.501 1 98.31 101 ILE A C 1
ATOM 749 O O . ILE A 1 101 ? -16.594 15.602 1.078 1 98.31 101 ILE A O 1
ATOM 753 N N . VAL A 1 102 ? -15.117 13.891 0.924 1 97.94 102 VAL A N 1
ATOM 754 C CA . VAL A 1 102 ? -15.656 13.461 -0.361 1 97.94 102 VAL A CA 1
ATOM 755 C C . VAL A 1 102 ? -17.016 12.789 -0.151 1 97.94 102 VAL A C 1
ATOM 757 O O . VAL A 1 102 ? -17.844 12.742 -1.067 1 97.94 102 VAL A O 1
ATOM 760 N N . SER A 1 103 ? -17.203 12.25 1.019 1 97.75 103 SER A N 1
ATOM 761 C CA . SER A 1 103 ? -18.516 11.688 1.325 1 97.75 103 SER A CA 1
ATOM 762 C C . SER A 1 103 ? -19.609 12.75 1.251 1 97.75 103 SER A C 1
ATOM 764 O O . SER A 1 103 ? -20.734 12.469 0.837 1 97.75 103 SER A O 1
ATOM 766 N N . GLN A 1 104 ? -19.266 13.938 1.673 1 97.5 104 GLN A N 1
ATOM 767 C CA . GLN A 1 104 ? -20.188 15.062 1.61 1 97.5 104 GLN A CA 1
ATOM 768 C C . GLN A 1 104 ? -20.516 15.43 0.165 1 97.5 104 GLN A C 1
ATOM 770 O O . GLN A 1 104 ? -21.484 16.141 -0.099 1 97.5 104 GLN A O 1
ATOM 775 N N . LYS A 1 105 ? -19.734 15 -0.721 1 96.62 105 LYS A N 1
ATOM 776 C CA . LYS A 1 105 ? -19.938 15.281 -2.139 1 96.62 105 LYS A CA 1
ATOM 777 C C . LYS A 1 105 ? -20.5 14.07 -2.869 1 96.62 105 LYS A C 1
ATOM 779 O O . LYS A 1 105 ? -20.484 14.008 -4.102 1 96.62 105 LYS A O 1
ATOM 784 N N . GLY A 1 106 ? -20.844 13.047 -2.135 1 96.25 106 GLY A N 1
ATOM 785 C CA . GLY A 1 106 ? -21.547 11.906 -2.697 1 96.25 106 GLY A CA 1
ATOM 786 C C . GLY A 1 106 ? -20.625 10.766 -3.086 1 96.25 106 GLY A C 1
ATOM 787 O O . GLY A 1 106 ? -21.047 9.836 -3.785 1 96.25 106 GLY A O 1
ATOM 788 N N . ILE A 1 107 ? -19.375 10.836 -2.742 1 97.06 107 ILE A N 1
ATOM 789 C CA . ILE A 1 107 ? -18.406 9.773 -3.025 1 97.06 107 ILE A CA 1
ATOM 790 C C . ILE A 1 107 ? -18.062 9.031 -1.737 1 97.06 107 ILE A C 1
ATOM 792 O O . ILE A 1 107 ? -17.625 9.641 -0.759 1 97.06 107 ILE A O 1
ATOM 796 N N . THR A 1 108 ? -18.297 7.75 -1.736 1 97.5 108 THR A N 1
ATOM 797 C CA . THR A 1 108 ? -17.969 6.941 -0.565 1 97.5 108 THR A CA 1
ATOM 798 C C . THR A 1 108 ? -16.734 6.09 -0.822 1 97.5 108 THR A C 1
ATOM 800 O O . THR A 1 108 ? -16.734 5.242 -1.719 1 97.5 108 THR A O 1
ATOM 803 N N . ILE A 1 109 ? -15.711 6.301 -0.001 1 97.75 109 ILE A N 1
ATOM 804 C CA . ILE A 1 109 ? -14.5 5.504 -0.123 1 97.75 109 ILE A CA 1
ATOM 805 C C . ILE A 1 109 ? -14.133 4.902 1.234 1 97.75 109 ILE A C 1
ATOM 807 O O . ILE A 1 109 ? -14.477 5.465 2.279 1 97.75 109 ILE A O 1
ATOM 811 N N . ASP A 1 110 ? -13.578 3.742 1.245 1 97.88 110 ASP A N 1
ATOM 812 C CA . ASP A 1 110 ? -12.891 3.133 2.381 1 97.88 110 ASP A CA 1
ATOM 813 C C . ASP A 1 110 ? -11.375 3.193 2.205 1 97.88 110 ASP A C 1
ATOM 815 O O . ASP A 1 110 ? -10.867 3.064 1.089 1 97.88 110 ASP A O 1
ATOM 819 N N . ILE A 1 111 ? -10.688 3.441 3.27 1 98.19 111 ILE A N 1
ATOM 820 C CA . ILE A 1 111 ? -9.242 3.594 3.191 1 98.19 111 ILE A CA 1
ATOM 821 C C . ILE A 1 111 ? -8.562 2.475 3.975 1 98.19 111 ILE A C 1
ATOM 823 O O . ILE A 1 111 ? -9.109 1.977 4.961 1 98.19 111 ILE A O 1
ATOM 827 N N . THR A 1 112 ? -7.398 2.08 3.525 1 98.38 112 THR A N 1
ATOM 828 C CA . THR A 1 112 ? -6.609 1.063 4.211 1 98.38 112 THR A CA 1
ATOM 829 C C . THR A 1 112 ? -5.766 1.689 5.32 1 98.38 112 THR A C 1
ATOM 831 O O . THR A 1 112 ? -5.551 2.902 5.328 1 98.38 112 THR A O 1
ATOM 834 N N . PRO A 1 113 ? -5.309 0.823 6.27 1 97.81 113 PRO A N 1
ATOM 835 C CA . PRO A 1 113 ? -4.289 1.367 7.164 1 97.81 113 PRO A CA 1
ATOM 836 C C . PRO A 1 113 ? -3.066 1.894 6.414 1 97.81 113 PRO A C 1
ATOM 838 O O . PRO A 1 113 ? -2.75 1.411 5.324 1 97.81 113 PRO A O 1
ATOM 841 N N . PRO A 1 114 ? -2.441 2.834 6.98 1 97.75 114 PRO A N 1
ATOM 842 C CA . PRO A 1 114 ? -1.311 3.443 6.277 1 97.75 114 PRO A CA 1
ATOM 843 C C . PRO A 1 114 ? -0.097 2.52 6.199 1 97.75 114 PRO A C 1
ATOM 845 O O . PRO A 1 114 ? 0.168 1.765 7.137 1 97.75 114 PRO A O 1
ATOM 848 N N . THR A 1 115 ? 0.613 2.527 5.137 1 98.44 115 THR A N 1
ATOM 849 C CA . THR A 1 115 ? 1.907 1.884 4.941 1 98.44 115 THR A CA 1
ATOM 850 C C . THR A 1 115 ? 3.016 2.926 4.816 1 98.44 115 THR A C 1
ATOM 852 O O . THR A 1 115 ? 2.98 3.773 3.922 1 98.44 115 THR A O 1
ATOM 855 N N . VAL A 1 116 ? 3.953 2.881 5.703 1 98.75 116 VAL A N 1
ATOM 856 C CA . VAL A 1 116 ? 5.055 3.834 5.664 1 98.75 116 VAL A CA 1
ATOM 857 C C . VAL A 1 116 ? 6.277 3.188 5.012 1 98.75 116 VAL A C 1
ATOM 859 O O . VAL A 1 116 ? 6.727 2.123 5.445 1 98.75 116 VAL A O 1
ATOM 862 N N . LEU A 1 117 ? 6.777 3.771 3.973 1 98.62 117 LEU A N 1
ATOM 863 C CA . LEU A 1 117 ? 7.945 3.303 3.242 1 98.62 117 LEU A CA 1
ATOM 864 C C . LEU A 1 117 ? 9.156 4.18 3.535 1 98.62 117 LEU A C 1
ATOM 866 O O . LEU A 1 117 ? 9.094 5.406 3.4 1 98.62 117 LEU A O 1
ATOM 870 N N . VAL A 1 118 ? 10.25 3.6 3.965 1 98.44 118 VAL A N 1
ATOM 871 C CA . VAL A 1 118 ? 11.477 4.332 4.262 1 98.44 118 VAL A CA 1
ATOM 872 C C . VAL A 1 118 ? 12.633 3.738 3.467 1 98.44 118 VAL A C 1
ATOM 874 O O . VAL A 1 118 ? 12.953 2.557 3.615 1 98.44 118 VAL A O 1
ATOM 877 N N . GLY A 1 119 ? 13.281 4.465 2.781 1 96.88 119 GLY A N 1
ATOM 878 C CA . GLY A 1 119 ? 14.344 4.027 1.885 1 96.88 119 GLY A CA 1
ATOM 879 C C . GLY A 1 119 ? 14.109 4.441 0.444 1 96.88 119 GLY A C 1
ATOM 880 O O . GLY A 1 119 ? 13.609 5.535 0.179 1 96.88 119 GLY A O 1
ATOM 881 N N . GLN A 1 120 ? 14.633 3.65 -0.522 1 96.56 120 GLN A N 1
ATOM 882 C CA . GLN A 1 120 ? 14.453 3.926 -1.943 1 96.56 120 GLN A CA 1
ATOM 883 C C . GLN A 1 120 ? 13.836 2.729 -2.664 1 96.56 120 GLN A C 1
ATOM 885 O O . GLN A 1 120 ? 14.344 1.611 -2.564 1 96.56 120 GLN A O 1
ATOM 890 N N . THR A 1 121 ? 12.742 2.943 -3.285 1 97.75 121 THR A N 1
ATOM 891 C CA . THR A 1 121 ? 12.062 1.869 -4 1 97.75 121 THR A CA 1
ATOM 892 C C . THR A 1 121 ? 11.289 2.418 -5.195 1 97.75 121 THR A C 1
ATOM 894 O O . THR A 1 121 ? 10.859 3.574 -5.184 1 97.75 121 THR A O 1
ATOM 897 N N . LYS A 1 122 ? 11.234 1.646 -6.199 1 98.38 122 LYS A N 1
ATOM 898 C CA . LYS A 1 122 ? 10.383 1.983 -7.336 1 98.38 122 LYS A CA 1
ATOM 899 C C . LYS A 1 122 ? 8.984 1.388 -7.172 1 98.38 122 LYS A C 1
ATOM 901 O O . LYS A 1 122 ? 8.844 0.219 -6.809 1 98.38 122 LYS A O 1
ATOM 906 N N . ILE A 1 123 ? 8 2.195 -7.445 1 98.5 123 ILE A N 1
ATOM 907 C CA . ILE A 1 123 ? 6.609 1.783 -7.285 1 98.5 123 ILE A CA 1
ATOM 908 C C . ILE A 1 123 ? 5.965 1.611 -8.656 1 98.5 123 ILE A C 1
ATOM 910 O O . ILE A 1 123 ? 5.984 2.531 -9.484 1 98.5 123 ILE A O 1
ATOM 914 N N . TYR A 1 124 ? 5.48 0.395 -8.93 1 98.12 124 TYR A N 1
ATOM 915 C CA . TYR A 1 124 ? 4.73 0.032 -10.133 1 98.12 124 TYR A CA 1
ATOM 916 C C . TYR A 1 124 ? 3.293 -0.34 -9.781 1 98.12 124 TYR A C 1
ATOM 918 O O . TYR A 1 124 ? 2.871 -0.202 -8.633 1 98.12 124 TYR A O 1
ATOM 926 N N . GLY A 1 125 ? 2.551 -0.717 -10.797 1 96.31 125 GLY A N 1
ATOM 927 C CA . GLY A 1 125 ? 1.195 -1.193 -10.57 1 96.31 125 GLY A CA 1
ATOM 928 C C . GLY A 1 125 ? 0.135 -0.186 -10.977 1 96.31 125 GLY A C 1
ATOM 929 O O . GLY A 1 125 ? -1.017 -0.285 -10.539 1 96.31 125 GLY A O 1
ATOM 930 N N . PHE A 1 126 ? 0.553 0.812 -11.594 1 95.75 126 PHE A N 1
ATOM 931 C CA . PHE A 1 126 ? -0.371 1.813 -12.109 1 95.75 126 PHE A CA 1
ATOM 932 C C . PHE A 1 126 ? 0.051 2.27 -13.508 1 95.75 126 PHE A C 1
ATOM 934 O O . PHE A 1 126 ? 1.232 2.207 -13.852 1 95.75 126 PHE A O 1
ATOM 941 N N . ASP A 1 127 ? -0.866 2.711 -14.305 1 94.31 127 ASP A N 1
ATOM 942 C CA . ASP A 1 127 ? -0.545 3.223 -15.633 1 94.31 127 ASP A CA 1
ATOM 943 C C . ASP A 1 127 ? -0.173 4.703 -15.578 1 94.31 127 ASP A C 1
ATOM 945 O O . ASP A 1 127 ? 0.893 5.098 -16.047 1 94.31 127 ASP A O 1
ATOM 949 N N . LYS A 1 128 ? -1.104 5.492 -14.969 1 95.75 128 LYS A N 1
ATOM 950 C CA . LYS A 1 128 ? -0.926 6.934 -14.812 1 95.75 128 LYS A CA 1
ATOM 951 C C . LYS A 1 128 ? -1.188 7.371 -13.375 1 95.75 128 LYS A C 1
ATOM 953 O O . LYS A 1 128 ? -1.978 6.746 -12.664 1 95.75 128 LYS A O 1
ATOM 958 N N . ALA A 1 129 ? -0.515 8.43 -13.031 1 97.8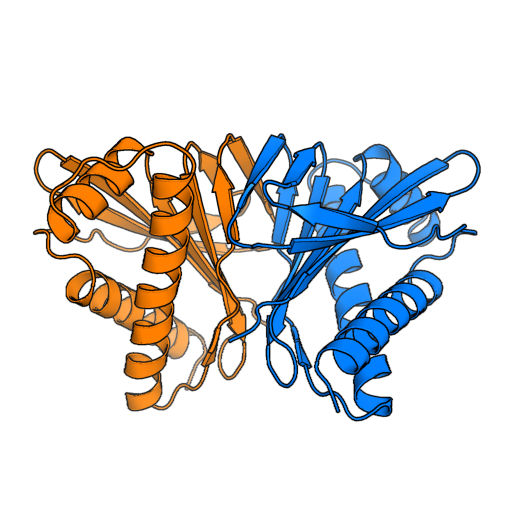8 129 ALA A N 1
ATOM 959 C CA . ALA A 1 129 ? -0.686 9.008 -11.703 1 97.88 129 ALA A CA 1
ATOM 960 C C . ALA A 1 129 ? -0.693 10.531 -11.766 1 97.88 129 ALA A C 1
ATOM 962 O O . ALA A 1 129 ? -0.058 11.125 -12.641 1 97.88 129 ALA A O 1
ATOM 963 N N . PHE A 1 130 ? -1.402 11.094 -10.859 1 98.25 130 PHE A N 1
ATOM 964 C CA . PHE A 1 130 ? -1.365 12.539 -10.664 1 98.25 130 PHE A CA 1
ATOM 965 C C . PHE A 1 130 ? -0.359 12.906 -9.578 1 98.25 130 PHE A C 1
ATOM 967 O O . PHE A 1 130 ? -0.284 12.25 -8.539 1 98.25 130 PHE A O 1
ATOM 974 N N . ARG A 1 131 ? 0.393 13.906 -9.852 1 98.5 131 ARG A N 1
ATOM 975 C CA . ARG A 1 131 ? 1.335 14.453 -8.883 1 98.5 131 ARG A CA 1
ATOM 976 C C . ARG A 1 131 ? 1.009 15.906 -8.562 1 98.5 131 ARG A C 1
ATOM 978 O O . ARG A 1 131 ? 0.785 16.703 -9.469 1 98.5 131 ARG A O 1
ATOM 985 N N . VAL A 1 132 ? 0.961 16.281 -7.34 1 98.56 132 VAL A N 1
ATOM 986 C CA . VAL A 1 132 ? 0.718 17.641 -6.898 1 98.56 132 VAL A CA 1
ATOM 987 C C . VAL A 1 132 ? 1.788 18.062 -5.891 1 98.56 132 VAL A C 1
ATOM 989 O O . VAL A 1 132 ? 1.729 17.688 -4.719 1 98.56 132 VAL A O 1
ATOM 992 N N . PRO A 1 133 ? 2.77 18.875 -6.301 1 98.5 133 PRO A N 1
ATOM 993 C CA . PRO A 1 133 ? 3.756 19.375 -5.34 1 98.5 133 PRO A CA 1
ATOM 994 C C . PRO A 1 133 ? 3.156 20.344 -4.332 1 98.5 133 PRO A C 1
ATOM 996 O O . PRO A 1 133 ? 2.324 21.188 -4.695 1 98.5 133 PRO A O 1
ATOM 999 N N . ILE A 1 134 ? 3.496 20.172 -3.119 1 98.5 134 ILE A N 1
ATOM 1000 C CA . ILE A 1 134 ? 3.113 21.062 -2.031 1 98.5 134 ILE A CA 1
ATOM 1001 C C . ILE A 1 134 ? 4.363 21.672 -1.395 1 98.5 134 ILE A C 1
ATOM 1003 O O . ILE A 1 134 ? 5.246 20.938 -0.939 1 98.5 134 ILE A O 1
ATOM 1007 N N . TYR A 1 135 ? 4.398 22.953 -1.32 1 98.25 135 TYR A N 1
ATOM 1008 C CA . TYR A 1 135 ? 5.582 23.641 -0.809 1 98.25 135 TYR A CA 1
ATOM 1009 C C . TYR A 1 135 ? 5.285 24.328 0.517 1 98.25 135 TYR A C 1
ATOM 1011 O O . TYR A 1 135 ? 4.219 24.938 0.686 1 98.25 135 TYR A O 1
ATOM 1019 N N . PHE A 1 136 ? 6.238 24.156 1.427 1 96.88 136 PHE A N 1
ATOM 1020 C CA . PHE A 1 136 ? 6.16 24.828 2.719 1 96.88 136 PHE A CA 1
ATOM 1021 C C . PHE A 1 136 ? 7.266 25.85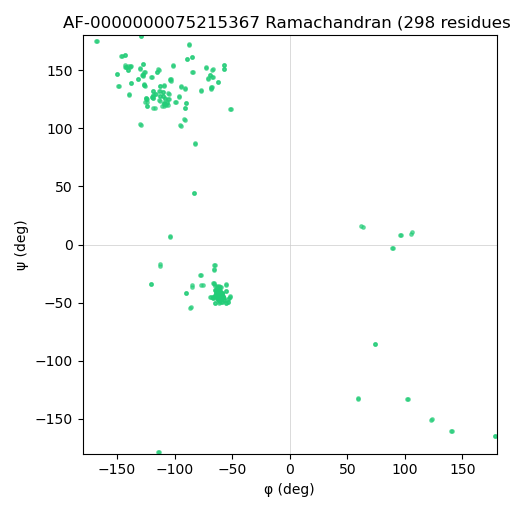9 2.859 1 96.88 136 PHE A C 1
ATOM 1023 O O . PHE A 1 136 ? 8.445 25.547 2.709 1 96.88 136 PHE A O 1
ATOM 1030 N N . GLU A 1 137 ? 6.887 27.078 3.131 1 90.06 137 GLU A N 1
ATOM 1031 C CA . GLU A 1 137 ? 7.84 28.188 3.18 1 90.06 137 GLU A CA 1
ATOM 1032 C C . GLU A 1 137 ? 9.031 27.859 4.074 1 90.06 137 GLU A C 1
ATOM 1034 O O . GLU A 1 137 ? 8.859 27.609 5.273 1 90.06 137 GLU A O 1
ATOM 1039 N N . SER A 1 138 ? 10.258 27.797 3.506 1 86.25 138 SER A N 1
ATOM 1040 C CA . SER A 1 138 ? 11.562 27.625 4.145 1 86.25 138 SER A CA 1
ATOM 1041 C C . SER A 1 138 ? 11.648 26.297 4.883 1 86.25 138 SER A C 1
ATOM 1043 O O . SER A 1 138 ? 12.484 26.125 5.777 1 86.25 138 SER A O 1
ATOM 1045 N N . LYS A 1 139 ? 10.781 25.328 4.66 1 89.5 139 LYS A N 1
ATOM 1046 C CA . LYS A 1 139 ? 10.828 24.047 5.379 1 89.5 139 LYS A CA 1
ATOM 1047 C C . LYS A 1 139 ? 11 22.875 4.414 1 89.5 139 LYS A C 1
ATOM 1049 O O . LYS A 1 139 ? 11.578 21.844 4.773 1 89.5 139 LYS A O 1
ATOM 1054 N N . GLY A 1 140 ? 10.43 23.031 3.277 1 95.25 140 GLY A N 1
ATOM 1055 C CA . GLY A 1 140 ? 10.555 21.953 2.314 1 95.25 140 GLY A CA 1
ATOM 1056 C C . GLY A 1 140 ? 9.281 21.688 1.539 1 95.25 140 GLY A C 1
ATOM 1057 O O . GLY A 1 140 ? 8.477 22.594 1.326 1 95.25 140 GLY A O 1
ATOM 1058 N N . GLU A 1 141 ? 9.258 20.422 0.961 1 97.69 141 GLU A N 1
ATOM 1059 C CA . GLU A 1 141 ? 8.109 20.125 0.117 1 97.69 141 GLU A CA 1
ATOM 1060 C C . GLU A 1 141 ? 7.598 18.719 0.359 1 97.69 141 GLU A C 1
ATOM 1062 O O . GLU A 1 141 ? 8.328 17.859 0.869 1 97.69 141 GLU A O 1
ATOM 1067 N N . LEU A 1 142 ? 6.355 18.516 0.114 1 98.31 142 LEU A N 1
ATOM 1068 C CA . LEU A 1 142 ? 5.73 17.203 -0.035 1 98.31 142 LEU A CA 1
ATOM 1069 C C . LEU A 1 142 ? 5.242 16.984 -1.464 1 98.31 142 LEU A C 1
ATOM 1071 O O . LEU A 1 142 ? 4.965 17.953 -2.18 1 98.31 142 LEU A O 1
ATOM 1075 N N . GLN A 1 143 ? 5.242 15.758 -1.864 1 98.56 143 GLN A N 1
ATOM 1076 C CA . GLN A 1 143 ? 4.594 15.359 -3.107 1 98.56 143 GLN A CA 1
ATOM 1077 C C . GLN A 1 143 ? 3.336 14.539 -2.83 1 98.56 143 GLN A C 1
ATOM 1079 O O . GLN A 1 143 ? 3.395 13.516 -2.15 1 98.56 143 GLN A O 1
ATOM 1084 N N . LEU A 1 144 ? 2.246 15.023 -3.311 1 98.69 144 LEU A N 1
ATOM 1085 C CA . LEU A 1 144 ? 1.016 14.234 -3.318 1 98.69 144 LEU A CA 1
ATOM 1086 C C . LEU A 1 144 ? 0.897 13.422 -4.602 1 98.69 144 LEU A C 1
ATOM 1088 O O . LEU A 1 144 ? 0.968 13.977 -5.703 1 98.69 144 LEU A O 1
ATOM 1092 N N . ILE A 1 145 ? 0.789 12.141 -4.484 1 98.69 145 ILE A N 1
ATOM 1093 C CA . ILE A 1 145 ? 0.652 11.25 -5.633 1 98.69 145 ILE A CA 1
ATOM 1094 C C . ILE A 1 145 ? -0.667 10.484 -5.539 1 98.69 145 ILE A C 1
ATOM 1096 O O . ILE A 1 145 ? -0.975 9.891 -4.504 1 98.69 145 ILE A O 1
ATOM 1100 N N . LEU A 1 146 ? -1.434 10.555 -6.586 1 98.5 146 LEU A N 1
ATOM 1101 C CA . LEU A 1 146 ? -2.715 9.859 -6.656 1 98.5 146 LEU A CA 1
ATOM 1102 C C . LEU A 1 146 ? -2.768 8.938 -7.867 1 98.5 146 LEU A C 1
ATOM 1104 O O . LEU A 1 146 ? -2.541 9.375 -9 1 98.5 146 LEU A O 1
ATOM 1108 N N . THR A 1 147 ? -2.938 7.648 -7.609 1 98.12 147 THR A N 1
ATOM 1109 C CA . THR A 1 147 ? -3.182 6.699 -8.688 1 98.12 147 THR A CA 1
ATOM 1110 C C . THR A 1 147 ? -4.617 6.188 -8.648 1 98.12 147 THR A C 1
ATOM 1112 O O . THR A 1 147 ? -5.164 5.945 -7.566 1 98.12 147 THR A O 1
ATOM 1115 N N . ILE A 1 148 ? -5.262 6.109 -9.789 1 95.81 148 ILE A N 1
ATOM 1116 C CA . ILE A 1 148 ? -6.633 5.617 -9.898 1 95.81 148 ILE A CA 1
ATOM 1117 C C . ILE A 1 148 ? -6.668 4.383 -10.789 1 95.81 148 ILE A C 1
ATOM 1119 O O . ILE A 1 148 ? -6.035 4.355 -11.852 1 95.81 148 ILE A O 1
ATOM 1123 N N . ASP A 1 149 ? -7.289 3.346 -10.258 1 91.88 149 ASP A N 1
ATOM 1124 C CA . ASP A 1 149 ? -7.414 2.119 -11.039 1 91.88 149 ASP A CA 1
ATOM 1125 C C . ASP A 1 149 ? -8.719 2.1 -11.828 1 91.88 149 ASP A C 1
ATOM 1127 O O . ASP A 1 149 ? -9.805 2.199 -11.25 1 91.88 149 ASP A O 1
ATOM 1131 N N . ASN A 1 150 ? -8.656 2.27 -13.18 1 75.12 150 ASN A N 1
ATOM 1132 C CA . ASN A 1 150 ? -9.82 2.246 -14.055 1 75.12 150 ASN A CA 1
ATOM 1133 C C . ASN A 1 150 ? -10.227 0.818 -14.414 1 75.12 150 ASN A C 1
ATOM 1135 O O . ASN A 1 150 ? -9.383 -0.006 -14.758 1 75.12 150 ASN A O 1
ATOM 1139 N N . GLU A 1 151 ? -11.07 0.14 -13.594 1 58.19 151 GLU A N 1
ATOM 1140 C CA . GLU A 1 151 ? -11.547 -1.19 -13.961 1 58.19 151 GLU A CA 1
ATOM 1141 C C . GLU A 1 151 ? -11.695 -1.322 -15.477 1 58.19 151 GLU A C 1
ATOM 1143 O O . GLU A 1 151 ? -11.922 -0.329 -16.172 1 58.19 151 GLU A O 1
ATOM 1148 N N . MET B 1 1 ? -17.594 -13.102 14.906 1 76.69 1 MET B N 1
ATOM 1149 C CA . MET B 1 1 ? -16.312 -13.805 14.812 1 76.69 1 MET B CA 1
ATOM 1150 C C . MET B 1 1 ? -15.211 -13.008 15.492 1 76.69 1 MET B C 1
ATOM 1152 O O . MET B 1 1 ? -15.109 -11.797 15.312 1 76.69 1 MET B O 1
ATOM 1156 N N . ALA B 1 2 ? -14.547 -13.727 16.328 1 88.75 2 ALA B N 1
ATOM 1157 C CA . ALA B 1 2 ? -13.469 -13.07 17.062 1 88.75 2 ALA B CA 1
ATOM 1158 C C . ALA B 1 2 ? -12.328 -12.688 16.125 1 88.75 2 ALA B C 1
ATOM 1160 O O . ALA B 1 2 ? -12.156 -13.305 15.062 1 88.75 2 ALA B O 1
ATOM 1161 N N . LEU B 1 3 ? -11.602 -11.648 16.406 1 89.69 3 LEU B N 1
ATOM 1162 C CA . LEU B 1 3 ? -10.516 -11.141 15.586 1 89.69 3 LEU B CA 1
ATOM 1163 C C . LEU B 1 3 ? -9.523 -12.25 15.258 1 89.69 3 LEU B C 1
ATOM 1165 O O . LEU B 1 3 ? -9.086 -12.375 14.109 1 89.69 3 LEU B O 1
ATOM 1169 N N . GLY B 1 4 ? -9.18 -13.016 16.219 1 91.81 4 GLY B N 1
ATOM 1170 C CA . GLY B 1 4 ? -8.266 -14.125 16.016 1 91.81 4 GLY B CA 1
ATOM 1171 C C . GLY B 1 4 ? -8.742 -15.102 14.953 1 91.81 4 GLY B C 1
ATOM 1172 O O . GLY B 1 4 ? -7.949 -15.578 14.141 1 91.81 4 GLY B O 1
ATOM 1173 N N . GLU B 1 5 ? -10 -15.469 15.008 1 94.38 5 GLU B N 1
ATOM 1174 C CA . GLU B 1 5 ? -10.594 -16.375 14.031 1 94.38 5 GLU B CA 1
ATOM 1175 C C . GLU B 1 5 ? -10.578 -15.766 12.633 1 94.38 5 GLU B C 1
ATOM 1177 O O . GLU B 1 5 ? -10.367 -16.469 11.648 1 94.38 5 GLU B O 1
ATOM 1182 N N . LYS B 1 6 ? -10.875 -14.477 12.555 1 95.31 6 LYS B N 1
ATOM 1183 C CA . LYS B 1 6 ? -10.852 -13.797 11.258 1 95.31 6 LYS B CA 1
ATOM 1184 C C . LYS B 1 6 ? -9.453 -13.836 10.648 1 95.31 6 LYS B C 1
ATOM 1186 O O . LYS B 1 6 ? -9.305 -14.07 9.445 1 95.31 6 LYS B O 1
ATOM 1191 N N . ILE B 1 7 ? -8.461 -13.641 11.477 1 95.56 7 ILE B N 1
ATOM 1192 C CA . ILE B 1 7 ? -7.074 -13.641 11.023 1 95.56 7 ILE B CA 1
ATOM 1193 C C . ILE B 1 7 ? -6.715 -15.016 10.461 1 95.56 7 ILE B C 1
ATOM 1195 O O . ILE B 1 7 ? -6.117 -15.117 9.391 1 95.56 7 ILE B O 1
ATOM 1199 N N . THR B 1 8 ? -7.09 -16.016 11.234 1 96.12 8 THR B N 1
ATOM 1200 C CA . THR B 1 8 ? -6.816 -17.375 10.805 1 96.12 8 THR B CA 1
ATOM 1201 C C . THR B 1 8 ? -7.52 -17.688 9.484 1 96.12 8 THR B C 1
ATOM 1203 O O . THR B 1 8 ? -6.949 -18.328 8.602 1 96.12 8 THR B O 1
ATOM 1206 N N . THR B 1 9 ? -8.758 -17.188 9.344 1 97.5 9 THR B N 1
ATOM 1207 C CA . THR B 1 9 ? -9.523 -17.391 8.125 1 97.5 9 THR B CA 1
ATOM 1208 C C . THR B 1 9 ? -8.852 -16.719 6.938 1 97.5 9 THR B C 1
ATOM 1210 O O . THR B 1 9 ? -8.773 -17.281 5.844 1 97.5 9 THR B O 1
ATOM 1213 N N . ILE B 1 10 ? -8.336 -15.5 7.117 1 97.88 10 ILE B N 1
ATOM 1214 C CA . ILE B 1 10 ? -7.672 -14.758 6.051 1 97.88 10 ILE B CA 1
ATOM 1215 C C . ILE B 1 10 ? -6.375 -15.461 5.66 1 97.88 10 ILE B C 1
ATOM 1217 O O . ILE B 1 10 ? -6.09 -15.625 4.473 1 97.88 10 ILE B O 1
ATOM 1221 N N . LEU B 1 11 ? -5.613 -15.875 6.66 1 97.69 11 LEU B N 1
ATOM 1222 C CA . LEU B 1 11 ? -4.348 -16.547 6.395 1 97.69 11 LEU B CA 1
ATOM 1223 C C . LEU B 1 11 ? -4.562 -17.828 5.609 1 97.69 11 LEU B C 1
ATOM 1225 O O . LEU B 1 11 ? -3.918 -18.062 4.582 1 97.69 11 LEU B O 1
ATOM 1229 N N . ASN B 1 12 ? -5.469 -18.641 6.066 1 97.5 12 ASN B N 1
ATOM 1230 C CA . ASN B 1 12 ? -5.766 -19.891 5.375 1 97.5 12 ASN B CA 1
ATOM 1231 C C . ASN B 1 12 ? -6.328 -19.641 3.979 1 97.5 12 ASN B C 1
ATOM 1233 O O . ASN B 1 12 ? -6.004 -20.359 3.033 1 97.5 12 ASN B O 1
ATOM 1237 N N . GLY B 1 13 ? -7.211 -18.625 3.916 1 98.38 13 GLY B N 1
ATOM 1238 C CA . GLY B 1 13 ? -7.742 -18.25 2.615 1 98.38 13 GLY B CA 1
ATOM 1239 C C . GLY B 1 13 ? -6.672 -17.797 1.638 1 98.38 13 GLY B C 1
ATOM 1240 O O . GLY B 1 13 ? -6.75 -18.109 0.445 1 98.38 13 GLY B O 1
ATOM 1241 N N . THR B 1 14 ? -5.695 -17.047 2.143 1 98.62 14 THR B N 1
ATOM 1242 C CA . THR B 1 14 ? -4.602 -16.594 1.289 1 98.62 14 THR B CA 1
ATOM 1243 C C . THR B 1 14 ? -3.787 -17.781 0.786 1 98.62 14 THR B C 1
ATOM 1245 O O . THR B 1 14 ? -3.432 -17.844 -0.393 1 98.62 14 THR B O 1
ATOM 1248 N N . ILE B 1 15 ? -3.521 -18.719 1.72 1 98.12 15 ILE B N 1
ATOM 1249 C CA . ILE B 1 15 ? -2.758 -19.906 1.366 1 98.12 15 ILE B CA 1
ATOM 1250 C C . ILE B 1 15 ? -3.512 -20.703 0.305 1 98.12 15 ILE B C 1
ATOM 1252 O O . ILE B 1 15 ? -2.922 -21.141 -0.688 1 98.12 15 ILE B O 1
ATOM 1256 N N . GLU B 1 16 ? -4.793 -20.891 0.521 1 98.31 16 GLU B N 1
ATOM 1257 C CA . GLU B 1 16 ? -5.621 -21.578 -0.461 1 98.31 16 GLU B CA 1
ATOM 1258 C C . GLU B 1 16 ? -5.605 -20.859 -1.807 1 98.31 16 GLU B C 1
ATOM 1260 O O . GLU B 1 16 ? -5.539 -21.5 -2.859 1 98.31 16 GLU B O 1
ATOM 1265 N N . SER B 1 17 ? -5.695 -19.562 -1.777 1 98.81 17 SER B N 1
ATOM 1266 C CA . SER B 1 17 ? -5.66 -18.75 -2.99 1 98.81 17 SER B CA 1
ATOM 1267 C C . SER B 1 17 ? -4.34 -18.938 -3.734 1 98.81 17 SER B C 1
ATOM 1269 O O . SER B 1 17 ? -4.328 -19.078 -4.957 1 98.81 17 SER B O 1
ATOM 1271 N N . ILE B 1 18 ? -3.254 -18.891 -3.047 1 98.5 18 ILE B N 1
ATOM 1272 C CA . ILE B 1 18 ? -1.93 -19.047 -3.641 1 98.5 18 ILE B CA 1
ATOM 1273 C C . ILE B 1 18 ? -1.826 -20.422 -4.316 1 98.5 18 ILE B C 1
ATOM 1275 O O . ILE B 1 18 ? -1.363 -20.516 -5.453 1 98.5 18 ILE B O 1
ATOM 1279 N N . ARG B 1 19 ? -2.309 -21.453 -3.672 1 97.75 19 ARG B N 1
ATOM 1280 C CA . ARG B 1 19 ? -2.295 -22.797 -4.23 1 97.75 19 ARG B CA 1
ATOM 1281 C C . ARG B 1 19 ? -3.115 -22.859 -5.512 1 97.75 19 ARG B C 1
ATOM 1283 O O . ARG B 1 19 ? -2.762 -23.594 -6.441 1 97.75 19 ARG B O 1
ATOM 1290 N N . SER B 1 20 ? -4.148 -22.141 -5.5 1 98 20 SER B N 1
ATOM 1291 C CA . SER B 1 20 ? -5.051 -22.172 -6.645 1 98 20 SER B CA 1
ATOM 1292 C C . SER B 1 20 ? -4.48 -21.391 -7.824 1 98 20 SER B C 1
ATOM 1294 O O . SER B 1 20 ? -4.68 -21.781 -8.977 1 98 20 SER B O 1
ATOM 1296 N N . VAL B 1 21 ? -3.811 -20.359 -7.598 1 98.31 21 VAL B N 1
ATOM 1297 C CA . VAL B 1 21 ? -3.404 -19.422 -8.641 1 98.31 21 VAL B CA 1
ATOM 1298 C C . VAL B 1 21 ? -2.047 -19.828 -9.203 1 98.31 21 VAL B C 1
ATOM 1300 O O . VAL B 1 21 ? -1.811 -19.703 -10.414 1 98.31 21 VAL B O 1
ATOM 1303 N N . ILE B 1 22 ? -1.12 -20.234 -8.398 1 97.81 22 ILE B N 1
ATOM 1304 C CA . ILE B 1 22 ? 0.239 -20.547 -8.82 1 97.81 22 ILE B CA 1
ATOM 1305 C C . ILE B 1 22 ? 0.334 -22.031 -9.18 1 97.81 22 ILE B C 1
ATOM 1307 O O . ILE B 1 22 ? 0.181 -22.891 -8.312 1 97.81 22 ILE B O 1
ATOM 1311 N N . PRO B 1 23 ? 0.634 -22.328 -10.422 1 96.25 23 PRO B N 1
ATOM 1312 C CA . PRO B 1 23 ? 0.651 -23.703 -10.883 1 96.25 23 PRO B CA 1
ATOM 1313 C C . PRO B 1 23 ? 1.97 -24.422 -10.578 1 96.25 23 PRO B C 1
ATOM 1315 O O . PRO B 1 23 ? 2.551 -25.047 -11.461 1 96.25 23 PRO B O 1
ATOM 1318 N N . LEU B 1 24 ? 2.516 -24.312 -9.484 1 96.75 24 LEU B N 1
ATOM 1319 C CA . LEU B 1 24 ? 3.74 -24.969 -9.047 1 96.75 24 LEU B CA 1
ATOM 1320 C C . LEU B 1 24 ? 3.518 -25.734 -7.742 1 96.75 24 LEU B C 1
ATOM 1322 O O . LEU B 1 24 ? 2.729 -25.297 -6.898 1 96.75 24 LEU B O 1
ATOM 1326 N N . THR B 1 25 ? 4.234 -26.812 -7.57 1 96.44 25 THR B N 1
ATOM 1327 C CA . THR B 1 25 ? 4.242 -27.5 -6.285 1 96.44 25 THR B CA 1
ATOM 1328 C C . THR B 1 25 ? 4.938 -26.656 -5.223 1 96.44 25 THR B C 1
ATOM 1330 O O . THR B 1 25 ? 5.973 -26.031 -5.488 1 96.44 25 THR B O 1
ATOM 1333 N N . MET B 1 26 ? 4.266 -26.594 -4.066 1 97.88 26 MET B N 1
ATOM 1334 C CA . MET B 1 26 ? 4.828 -25.734 -3.029 1 97.88 26 MET B CA 1
ATOM 1335 C C . MET B 1 26 ? 4.645 -26.359 -1.65 1 97.88 26 MET B C 1
ATOM 1337 O O . MET B 1 26 ? 3.785 -27.219 -1.463 1 97.88 26 MET B O 1
ATOM 1341 N N . THR B 1 27 ? 5.52 -26 -0.811 1 97.62 27 THR B N 1
ATOM 1342 C CA . THR B 1 27 ? 5.41 -26.297 0.613 1 97.62 27 THR B CA 1
ATOM 1343 C C . THR B 1 27 ? 5.23 -25.016 1.421 1 97.62 27 THR B C 1
ATOM 1345 O O . THR B 1 27 ? 5.941 -24.031 1.2 1 97.62 27 THR B O 1
ATOM 1348 N N . ILE B 1 28 ? 4.27 -25.047 2.291 1 97.75 28 ILE B N 1
ATOM 1349 C CA . ILE B 1 28 ? 3.955 -23.875 3.098 1 97.75 28 ILE B CA 1
ATOM 1350 C C . ILE B 1 28 ? 4.395 -24.109 4.543 1 97.75 28 ILE B C 1
ATOM 1352 O O . ILE B 1 28 ? 4.031 -25.109 5.152 1 97.75 28 ILE B O 1
ATOM 1356 N N . ASP B 1 29 ? 5.176 -23.203 5.039 1 97.5 29 ASP B N 1
ATOM 1357 C CA . ASP B 1 29 ? 5.684 -23.328 6.402 1 97.5 29 ASP B CA 1
ATOM 1358 C C . ASP B 1 29 ? 4.711 -22.719 7.406 1 97.5 29 ASP B C 1
ATOM 1360 O O . ASP B 1 29 ? 3.721 -22.094 7.02 1 97.5 29 ASP B O 1
ATOM 1364 N N . LYS B 1 30 ? 4.977 -22.906 8.648 1 97.12 30 LYS B N 1
ATOM 1365 C CA . LYS B 1 30 ? 4.141 -22.375 9.719 1 97.12 30 LYS B CA 1
ATOM 1366 C C . LYS B 1 30 ? 4.25 -20.844 9.781 1 97.12 30 LYS B C 1
ATOM 1368 O O . LYS B 1 30 ? 5.332 -20.297 9.578 1 97.12 30 LYS B O 1
ATOM 1373 N N . PRO B 1 31 ? 3.131 -20.234 10.148 1 97.44 31 PRO B N 1
ATOM 1374 C CA . PRO B 1 31 ? 3.189 -18.781 10.344 1 97.44 31 PRO B CA 1
ATOM 1375 C C . PRO B 1 31 ? 4.051 -18.375 11.539 1 97.44 31 PRO B C 1
ATOM 1377 O O . PRO B 1 31 ? 4.141 -19.125 12.516 1 97.44 31 PRO B O 1
ATOM 1380 N N . SER B 1 32 ? 4.707 -17.312 11.398 1 98.25 32 SER B N 1
ATOM 1381 C CA . SER B 1 32 ? 5.43 -16.688 12.508 1 98.25 32 SER B CA 1
ATOM 1382 C C . SER B 1 32 ? 5.051 -15.219 12.656 1 98.25 32 SER B C 1
ATOM 1384 O O . SER B 1 32 ? 4.598 -14.586 11.695 1 98.25 32 SER B O 1
ATOM 1386 N N . LEU B 1 33 ? 5.219 -14.703 13.867 1 97.69 33 LEU B N 1
ATOM 1387 C CA . LEU B 1 33 ? 4.91 -13.312 14.156 1 97.69 33 LEU B CA 1
ATOM 1388 C C . LEU B 1 33 ? 6.184 -12.477 14.25 1 97.69 33 LEU B C 1
ATOM 1390 O O . LEU B 1 33 ? 7.207 -12.953 14.742 1 97.69 33 LEU B O 1
ATOM 1394 N N . PHE B 1 34 ? 6.129 -11.273 13.758 1 97.75 34 PHE B N 1
ATOM 1395 C CA . PHE B 1 34 ? 7.227 -10.328 13.953 1 97.75 34 PHE B CA 1
ATOM 1396 C C . PHE B 1 34 ? 6.699 -8.906 14.086 1 97.75 34 PHE B C 1
ATOM 1398 O O . PHE B 1 34 ? 5.543 -8.633 13.75 1 97.75 34 PHE B O 1
ATOM 1405 N N . THR B 1 35 ? 7.52 -7.984 14.625 1 97.44 35 THR B N 1
ATOM 1406 C CA . THR B 1 35 ? 7.188 -6.57 14.773 1 97.44 35 THR B CA 1
ATOM 1407 C C . THR B 1 35 ? 7.852 -5.738 13.68 1 97.44 35 THR B C 1
ATOM 1409 O O . THR B 1 35 ? 8.867 -6.148 13.109 1 97.44 35 THR B O 1
ATOM 1412 N N . GLN B 1 36 ? 7.324 -4.648 13.336 1 96.19 36 GLN B N 1
ATOM 1413 C CA . GLN B 1 36 ? 7.898 -3.777 12.312 1 96.19 36 GLN B CA 1
ATOM 1414 C C . GLN B 1 36 ? 9.328 -3.375 12.68 1 96.19 36 GLN B C 1
ATOM 1416 O O . GLN B 1 36 ? 9.688 -3.357 13.859 1 96.19 36 GLN B O 1
ATOM 1421 N N . PRO B 1 37 ? 10.109 -3.055 11.719 1 97.94 37 PRO B N 1
ATOM 1422 C CA . PRO B 1 37 ? 9.766 -2.924 10.305 1 97.94 37 PRO B CA 1
ATOM 1423 C C . PRO B 1 37 ? 9.922 -4.234 9.539 1 97.94 37 PRO B C 1
ATOM 1425 O O . PRO B 1 37 ? 10.531 -5.18 10.039 1 97.94 37 PRO B O 1
ATOM 1428 N N . PHE B 1 38 ? 9.266 -4.305 8.422 1 98.31 38 PHE B N 1
ATOM 1429 C CA . PHE B 1 38 ? 9.57 -5.324 7.418 1 98.31 38 PHE B CA 1
ATOM 1430 C C . PHE B 1 38 ? 10.5 -4.77 6.348 1 98.31 38 PHE B C 1
ATOM 1432 O O . PHE B 1 38 ? 10.227 -3.725 5.758 1 98.31 38 PHE B O 1
ATOM 1439 N N . THR B 1 39 ? 11.594 -5.473 6.109 1 97.75 39 THR B N 1
ATOM 1440 C CA . THR B 1 39 ? 12.523 -5.035 5.07 1 97.75 39 THR B CA 1
ATOM 1441 C C . THR B 1 39 ? 12.227 -5.746 3.754 1 97.75 39 THR B C 1
ATOM 1443 O O . THR B 1 39 ? 12.492 -6.941 3.615 1 97.75 39 THR B O 1
ATOM 1446 N N . GLN B 1 40 ? 11.602 -5.027 2.891 1 95.5 40 GLN B N 1
ATOM 1447 C CA . GLN B 1 40 ? 11.336 -5.527 1.546 1 95.5 40 GLN B CA 1
ATOM 1448 C C . GLN B 1 40 ? 12.586 -5.453 0.675 1 95.5 40 GLN B C 1
ATOM 1450 O O . GLN B 1 40 ? 13.266 -4.426 0.639 1 95.5 40 GLN B O 1
ATOM 1455 N N . THR B 1 41 ? 12.82 -6.613 -0.016 1 94.38 41 THR B N 1
ATOM 1456 C CA . THR B 1 41 ? 14 -6.676 -0.875 1 94.38 41 THR B CA 1
ATOM 1457 C C . THR B 1 41 ? 13.633 -7.23 -2.25 1 94.38 41 THR B C 1
ATOM 1459 O O . THR B 1 41 ? 12.773 -8.102 -2.367 1 94.38 41 THR B O 1
ATOM 1462 N N . SER B 1 42 ? 14.164 -6.781 -3.293 1 96.44 42 SER B N 1
ATOM 1463 C CA . SER B 1 42 ? 14.031 -7.223 -4.676 1 96.44 42 SER B CA 1
ATOM 1464 C C . SER B 1 42 ? 12.68 -6.832 -5.258 1 96.44 42 SER B C 1
ATOM 1466 O O . SER B 1 42 ? 12.531 -5.758 -5.844 1 96.44 42 SER B O 1
ATOM 1468 N N . ILE B 1 43 ? 11.594 -7.695 -5.043 1 98.56 43 ILE B N 1
ATOM 1469 C CA . ILE B 1 43 ? 10.305 -7.336 -5.613 1 98.56 43 ILE B CA 1
ATOM 1470 C C . ILE B 1 43 ? 9.18 -7.855 -4.711 1 98.56 43 ILE B C 1
ATOM 1472 O O . ILE B 1 43 ? 9.273 -8.969 -4.18 1 98.56 43 ILE B O 1
ATOM 1476 N N . SER B 1 44 ? 8.133 -7.047 -4.445 1 98.44 44 SER B N 1
ATOM 1477 C CA . SER B 1 44 ? 6.961 -7.402 -3.656 1 98.44 44 SER B CA 1
ATOM 1478 C C . SER B 1 44 ? 5.695 -6.777 -4.238 1 98.44 44 SER B C 1
ATOM 1480 O O . SER B 1 44 ? 5.766 -5.781 -4.961 1 98.44 44 SER B O 1
ATOM 1482 N N . VAL B 1 45 ? 4.598 -7.387 -4.008 1 98.81 45 VAL B N 1
ATOM 1483 C CA . VAL B 1 45 ? 3.297 -6.801 -4.32 1 98.81 45 VAL B CA 1
ATOM 1484 C C . VAL B 1 45 ? 2.504 -6.594 -3.031 1 98.81 45 VAL B C 1
ATOM 1486 O O . VAL B 1 45 ? 2.496 -7.461 -2.152 1 98.81 45 VAL B O 1
ATOM 1489 N N . LEU B 1 46 ? 1.976 -5.387 -2.852 1 98.81 46 LEU B N 1
ATOM 1490 C CA . LEU B 1 46 ? 1.217 -4.98 -1.674 1 98.81 46 LEU B CA 1
ATOM 1491 C C . LEU B 1 46 ? -0.242 -4.719 -2.029 1 98.81 46 LEU B C 1
ATOM 1493 O O . LEU B 1 46 ? -0.532 -4.016 -3 1 98.81 46 LEU B O 1
ATOM 1497 N N . ILE B 1 47 ? -1.113 -5.348 -1.299 1 98.62 47 ILE B N 1
ATOM 1498 C CA . ILE B 1 47 ? -2.553 -5.188 -1.468 1 98.62 47 ILE B CA 1
ATOM 1499 C C . ILE B 1 47 ? -3.184 -4.766 -0.142 1 98.62 47 ILE B C 1
ATOM 1501 O O . ILE B 1 47 ? -2.967 -5.406 0.888 1 98.62 47 ILE B O 1
ATOM 1505 N N . GLY B 1 48 ? -3.908 -3.689 -0.147 1 98.31 48 GLY B N 1
ATOM 1506 C CA . GLY B 1 48 ? -4.684 -3.297 1.018 1 98.31 48 GLY B CA 1
ATOM 1507 C C . GLY B 1 48 ? -6.043 -3.971 1.084 1 98.31 48 GLY B C 1
ATOM 1508 O O . GLY B 1 48 ? -6.645 -4.27 0.051 1 98.31 48 GLY B O 1
ATOM 1509 N N . MET B 1 49 ? -6.48 -4.184 2.262 1 98.12 49 MET B N 1
ATOM 1510 C CA . MET B 1 49 ? -7.793 -4.785 2.486 1 98.12 49 MET B CA 1
ATOM 1511 C C . MET B 1 49 ? -8.633 -3.922 3.424 1 98.12 49 MET B C 1
ATOM 1513 O O . MET B 1 49 ? -8.117 -3.398 4.414 1 98.12 49 MET B O 1
ATOM 1517 N N . THR B 1 50 ? -9.898 -3.76 3.096 1 97.94 50 THR B N 1
ATOM 1518 C CA . THR B 1 50 ? -10.891 -3.105 3.945 1 97.94 50 THR B CA 1
ATOM 1519 C C . THR B 1 50 ? -12.133 -3.98 4.105 1 97.94 50 THR B C 1
ATOM 1521 O O . THR B 1 50 ? -12.195 -5.082 3.553 1 97.94 50 THR B O 1
ATOM 1524 N N . GLY B 1 51 ? -13.148 -3.518 4.867 1 96.56 51 GLY B N 1
ATOM 1525 C CA . GLY B 1 51 ? -14.344 -4.293 5.141 1 96.56 51 GLY B CA 1
ATOM 1526 C C . GLY B 1 51 ? -14.352 -4.914 6.527 1 96.56 51 GLY B C 1
ATOM 1527 O O . GLY B 1 51 ? -14.07 -4.238 7.516 1 96.56 51 GLY B O 1
ATOM 1528 N N . ASP B 1 52 ? -14.695 -6.195 6.574 1 95.88 52 ASP B N 1
ATOM 1529 C CA . ASP B 1 52 ? -14.797 -6.887 7.855 1 95.88 52 ASP B CA 1
ATOM 1530 C C . ASP B 1 52 ? -13.43 -7 8.523 1 95.88 52 ASP B C 1
ATOM 1532 O O . ASP B 1 52 ? -13.344 -7.168 9.742 1 95.88 52 ASP B O 1
ATOM 1536 N N . LEU B 1 53 ? -12.414 -6.906 7.773 1 95.25 53 LEU B N 1
ATOM 1537 C CA . LEU B 1 53 ? -11.039 -6.914 8.266 1 95.25 53 LEU B CA 1
ATOM 1538 C C . LEU B 1 53 ? -10.195 -5.891 7.52 1 95.25 53 LEU B C 1
ATOM 1540 O O . LEU B 1 53 ? -10.219 -5.832 6.289 1 95.25 53 LEU B O 1
ATOM 1544 N N . ARG B 1 54 ? -9.508 -5.09 8.297 1 96.94 54 ARG B N 1
ATOM 1545 C CA . ARG B 1 54 ? -8.625 -4.086 7.711 1 96.94 54 ARG B CA 1
ATOM 1546 C C . ARG B 1 54 ? -7.164 -4.488 7.871 1 96.94 54 ARG B C 1
ATOM 1548 O O . ARG B 1 54 ? -6.742 -4.898 8.953 1 96.94 54 ARG B O 1
ATOM 1555 N N . GLY B 1 55 ? -6.41 -4.449 6.816 1 97.75 55 GLY B N 1
ATOM 1556 C CA . GLY B 1 55 ? -5.012 -4.848 6.848 1 97.75 55 GLY B CA 1
ATOM 1557 C C . GLY B 1 55 ? -4.336 -4.754 5.492 1 97.75 55 GLY B C 1
ATOM 1558 O O . GLY B 1 55 ? -4.781 -4.004 4.621 1 97.75 55 GLY B O 1
ATOM 1559 N N . ARG B 1 56 ? -3.184 -5.395 5.418 1 98.44 56 ARG B N 1
ATOM 1560 C CA . ARG B 1 56 ? -2.395 -5.438 4.191 1 98.44 56 ARG B CA 1
ATOM 1561 C C . ARG B 1 56 ? -1.833 -6.832 3.951 1 98.44 56 ARG B C 1
ATOM 1563 O O . ARG B 1 56 ? -1.409 -7.508 4.891 1 98.44 56 ARG B O 1
ATOM 1570 N N . LEU B 1 57 ? -1.892 -7.191 2.734 1 98.69 57 LEU B N 1
ATOM 1571 C CA . LEU B 1 57 ? -1.284 -8.43 2.248 1 98.69 57 LEU B CA 1
ATOM 1572 C C . LEU B 1 57 ? -0.08 -8.125 1.361 1 98.69 57 LEU B C 1
ATOM 1574 O O . LEU B 1 57 ? -0.17 -7.312 0.44 1 98.69 5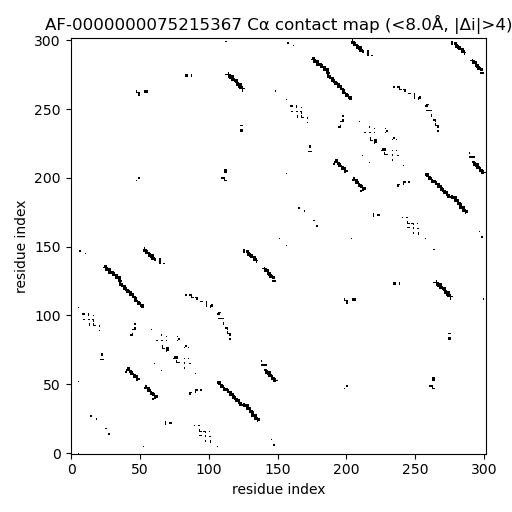7 LEU B O 1
ATOM 1578 N N . MET B 1 58 ? 1.039 -8.727 1.655 1 98.69 58 MET B N 1
ATOM 1579 C CA . MET B 1 58 ? 2.2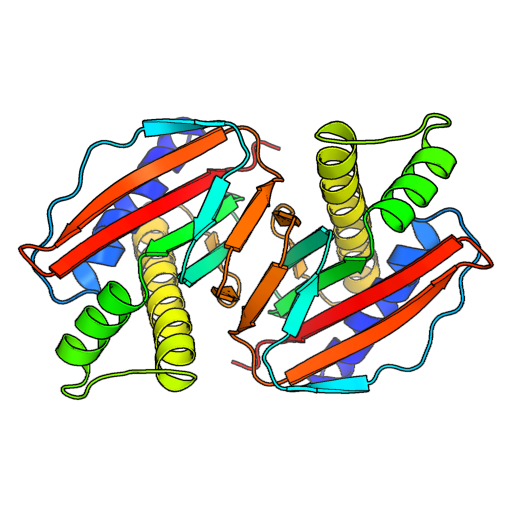25 -8.586 0.817 1 98.69 58 MET B CA 1
ATOM 1580 C C . MET B 1 58 ? 2.77 -9.953 0.407 1 98.69 58 MET B C 1
ATOM 1582 O O . MET B 1 58 ? 2.793 -10.883 1.213 1 98.69 58 MET B O 1
ATOM 1586 N N . ILE B 1 59 ? 3.121 -10.07 -0.756 1 98.75 59 ILE B N 1
ATOM 1587 C CA . ILE B 1 59 ? 3.836 -11.227 -1.278 1 98.75 59 ILE B CA 1
ATOM 1588 C C . ILE B 1 59 ? 5.203 -10.797 -1.807 1 98.75 59 ILE B C 1
ATOM 1590 O O . ILE B 1 59 ? 5.289 -9.969 -2.719 1 98.75 59 ILE B O 1
ATOM 1594 N N . GLU B 1 60 ? 6.199 -11.312 -1.214 1 98.44 60 GLU B N 1
ATOM 1595 C CA . GLU B 1 60 ? 7.566 -10.891 -1.51 1 98.44 60 GLU B CA 1
ATOM 1596 C C . GLU B 1 60 ? 8.406 -12.062 -2.014 1 98.44 60 GLU B C 1
ATOM 1598 O O . GLU B 1 60 ? 8.289 -13.18 -1.515 1 98.44 60 GLU B O 1
ATOM 1603 N N . GLY B 1 61 ? 9.266 -11.805 -2.908 1 98 61 GLY B N 1
ATOM 1604 C CA . GLY B 1 61 ? 10.242 -12.758 -3.414 1 98 61 GLY B CA 1
ATOM 1605 C C . GLY B 1 61 ? 11.32 -12.117 -4.258 1 98 61 GLY B C 1
ATOM 1606 O O . GLY B 1 61 ? 11.328 -10.898 -4.453 1 98 61 GLY B O 1
ATOM 1607 N N . HIS B 1 62 ? 12.273 -12.898 -4.652 1 97.44 62 HIS B N 1
ATOM 1608 C CA . HIS B 1 62 ? 13.25 -12.43 -5.625 1 97.44 62 HIS B CA 1
ATOM 1609 C C . HIS B 1 62 ? 12.641 -12.32 -7.016 1 97.44 62 HIS B C 1
ATOM 1611 O O . HIS B 1 62 ? 11.711 -13.055 -7.352 1 97.44 62 HIS B O 1
ATOM 1617 N N . GLU B 1 63 ? 13.195 -11.43 -7.785 1 97.69 63 GLU B N 1
ATOM 1618 C CA . GLU B 1 63 ? 12.711 -11.266 -9.148 1 97.69 63 GLU B CA 1
ATOM 1619 C C . GLU B 1 63 ? 12.75 -12.586 -9.914 1 97.69 63 GLU B C 1
ATOM 1621 O O . GLU B 1 63 ? 11.867 -12.859 -10.734 1 97.69 63 GLU B O 1
ATOM 1626 N N . THR B 1 64 ? 13.742 -13.398 -9.609 1 96.56 64 THR B N 1
ATOM 1627 C CA . THR B 1 64 ? 13.883 -14.672 -10.305 1 96.56 64 THR B CA 1
ATOM 1628 C C . THR B 1 64 ? 12.727 -15.602 -9.969 1 96.56 64 THR B C 1
ATOM 1630 O O . THR B 1 64 ? 12.305 -16.406 -10.812 1 96.56 64 THR B O 1
ATOM 1633 N N . MET B 1 65 ? 12.219 -15.523 -8.781 1 97.38 65 MET B N 1
ATOM 1634 C CA . MET B 1 65 ? 11.094 -16.375 -8.383 1 97.38 65 MET B CA 1
ATOM 1635 C C . MET B 1 65 ? 9.828 -15.969 -9.133 1 97.38 65 MET B C 1
ATOM 1637 O O . MET B 1 65 ? 9.133 -16.828 -9.68 1 97.38 65 MET B O 1
ATOM 1641 N N . PHE B 1 66 ? 9.539 -14.719 -9.227 1 98.06 66 PHE B N 1
ATOM 1642 C CA . PHE B 1 66 ? 8.383 -14.242 -9.977 1 98.06 66 PHE B CA 1
ATOM 1643 C C . PHE B 1 66 ? 8.531 -14.555 -11.461 1 98.06 66 PHE B C 1
ATOM 1645 O O . PHE B 1 66 ? 7.555 -14.891 -12.133 1 98.06 66 PHE B O 1
ATOM 1652 N N . GLY B 1 67 ? 9.758 -14.398 -11.906 1 97.31 67 GLY B N 1
ATOM 1653 C CA . GLY B 1 67 ? 10.023 -14.781 -13.281 1 97.31 67 GLY B CA 1
ATOM 1654 C C . GLY B 1 67 ? 9.711 -16.234 -13.57 1 97.31 67 GLY B C 1
ATOM 1655 O O . GLY B 1 67 ? 9.133 -16.562 -14.617 1 97.31 67 GLY B O 1
ATOM 1656 N N . SER B 1 68 ? 10.133 -17.078 -12.672 1 96.69 68 SER B N 1
ATOM 1657 C CA . SER B 1 68 ? 9.883 -18.516 -12.82 1 96.69 68 SER B CA 1
ATOM 1658 C C . SER B 1 68 ? 8.391 -18.812 -12.836 1 96.69 68 SER B C 1
ATOM 1660 O O . SER B 1 68 ? 7.926 -19.641 -13.633 1 96.69 68 SER B O 1
ATOM 1662 N N . ILE B 1 69 ? 7.625 -18.188 -11.961 1 97.44 69 ILE B N 1
ATOM 1663 C CA . ILE B 1 69 ? 6.176 -18.375 -11.938 1 97.44 69 ILE B CA 1
ATOM 1664 C C . ILE B 1 69 ? 5.574 -17.922 -13.266 1 97.44 69 ILE B C 1
ATOM 1666 O O . ILE B 1 69 ? 4.801 -18.641 -13.883 1 97.44 69 ILE B O 1
ATOM 1670 N N . GLY B 1 70 ? 5.961 -16.734 -13.703 1 97.25 70 GLY B N 1
ATOM 1671 C CA . GLY B 1 70 ? 5.465 -16.203 -14.969 1 97.25 70 GLY B CA 1
ATOM 1672 C C . GLY B 1 70 ? 5.777 -17.109 -16.156 1 97.25 70 GLY B C 1
ATOM 1673 O O . GLY B 1 70 ? 4.934 -17.312 -17.016 1 97.25 70 GLY B O 1
ATOM 1674 N N . GLU B 1 71 ? 7.027 -17.578 -16.188 1 96.12 71 GLU B N 1
ATOM 1675 C CA . GLU B 1 71 ? 7.445 -18.469 -17.25 1 96.12 71 GLU B CA 1
ATOM 1676 C C . GLU B 1 71 ? 6.594 -19.734 -17.281 1 96.12 71 GLU B C 1
ATOM 1678 O O . GLU B 1 71 ? 6.246 -20.234 -18.359 1 96.12 71 GLU B O 1
ATOM 1683 N N . THR B 1 72 ? 6.316 -20.25 -16.125 1 95.88 72 THR B N 1
ATOM 1684 C CA . THR B 1 72 ? 5.484 -21.438 -16.031 1 95.88 72 THR B CA 1
ATOM 1685 C C . THR B 1 72 ? 4.082 -21.156 -16.562 1 95.88 72 THR B C 1
ATOM 1687 O O . THR B 1 72 ? 3.486 -22.016 -17.234 1 95.88 72 THR B O 1
ATOM 1690 N N . MET B 1 73 ? 3.6 -19.969 -16.328 1 95.75 73 MET B N 1
ATOM 1691 C CA . MET B 1 73 ? 2.221 -19.641 -16.672 1 95.75 73 MET B CA 1
ATOM 1692 C C . MET B 1 73 ? 2.113 -19.203 -18.141 1 95.75 73 MET B C 1
ATOM 1694 O O . MET B 1 73 ? 1.122 -19.5 -18.797 1 95.75 73 MET B O 1
ATOM 1698 N N . PHE B 1 74 ? 3.129 -18.5 -18.609 1 95.31 74 PHE B N 1
ATOM 1699 C CA . PHE B 1 74 ? 3 -17.891 -19.938 1 95.31 74 PHE B CA 1
ATOM 1700 C C . PHE B 1 74 ? 3.951 -18.547 -20.922 1 95.31 74 PHE B C 1
ATOM 1702 O O . PHE B 1 74 ? 3.834 -18.328 -22.141 1 95.31 74 PHE B O 1
ATOM 1709 N N . GLY B 1 75 ? 4.934 -19.25 -20.547 1 95.31 75 GLY B N 1
ATOM 1710 C CA . GLY B 1 75 ? 5.82 -20 -21.422 1 95.31 75 GLY B CA 1
ATOM 1711 C C . GLY B 1 75 ? 7.008 -19.188 -21.906 1 95.31 75 GLY B C 1
ATOM 1712 O O . GLY B 1 75 ? 7.793 -19.656 -22.734 1 95.31 75 GLY B O 1
ATOM 1713 N N . VAL B 1 76 ? 7.062 -17.969 -21.547 1 95.12 76 VAL B N 1
ATOM 1714 C CA . VAL B 1 76 ? 8.172 -17.109 -21.938 1 95.12 76 VAL B CA 1
ATOM 1715 C C . VAL B 1 76 ? 8.758 -16.422 -20.703 1 95.12 76 VAL B C 1
ATOM 1717 O O . VAL B 1 76 ? 8.031 -16.141 -19.75 1 95.12 76 VAL B O 1
ATOM 1720 N N . PRO B 1 77 ? 10.047 -16.219 -20.719 1 94.19 77 PRO B N 1
ATOM 1721 C CA . PRO B 1 77 ? 10.641 -15.477 -19.594 1 94.19 77 PRO B CA 1
ATOM 1722 C C . PRO B 1 77 ? 10.109 -14.047 -19.484 1 94.19 77 PRO B C 1
ATOM 1724 O O . PRO B 1 77 ? 9.891 -13.391 -20.5 1 94.19 77 PRO B O 1
ATOM 1727 N N . LEU B 1 78 ? 9.867 -13.578 -18.266 1 96.44 78 LEU B N 1
ATOM 1728 C CA . LEU B 1 78 ? 9.43 -12.211 -18.016 1 96.44 78 LEU B CA 1
ATOM 1729 C C . LEU B 1 78 ? 10.531 -11.398 -17.344 1 96.44 78 LEU B C 1
ATOM 1731 O O . LEU B 1 78 ? 11.18 -11.883 -16.406 1 96.44 78 LEU B O 1
ATOM 1735 N N . GLU B 1 79 ? 10.789 -10.297 -17.812 1 94.31 79 GLU B N 1
ATOM 1736 C CA . GLU B 1 79 ? 11.773 -9.398 -17.219 1 94.31 79 GLU B CA 1
ATOM 1737 C C . GLU B 1 79 ? 11.328 -7.945 -17.328 1 94.31 79 GLU B C 1
ATOM 1739 O O . GLU B 1 79 ? 10.352 -7.641 -18.016 1 94.31 79 GLU B O 1
ATOM 1744 N N . GLY B 1 80 ? 11.969 -7.105 -16.531 1 94.5 80 GLY B N 1
ATOM 1745 C CA . GLY B 1 80 ? 11.703 -5.68 -16.625 1 94.5 80 GLY B CA 1
ATOM 1746 C C . GLY B 1 80 ? 10.25 -5.328 -16.359 1 94.5 80 GLY B C 1
ATOM 1747 O O . GLY B 1 80 ? 9.672 -5.777 -15.367 1 94.5 80 GLY B O 1
ATOM 1748 N N . GLU B 1 81 ? 9.68 -4.488 -17.234 1 95.25 81 GLU B N 1
ATOM 1749 C CA . GLU B 1 81 ? 8.328 -3.957 -17.062 1 95.25 81 GLU B CA 1
ATOM 1750 C C . GLU B 1 81 ? 7.285 -5.07 -17.125 1 95.25 81 GLU B C 1
ATOM 1752 O O . GLU B 1 81 ? 6.258 -5.012 -16.453 1 95.25 81 GLU B O 1
ATOM 1757 N N . MET B 1 82 ? 7.578 -6.012 -17.969 1 96.69 82 MET B N 1
ATOM 1758 C CA . MET B 1 82 ? 6.648 -7.133 -18.078 1 96.69 82 MET B CA 1
ATOM 1759 C C . MET B 1 82 ? 6.574 -7.918 -16.781 1 96.69 82 MET B C 1
ATOM 1761 O O . MET B 1 82 ? 5.492 -8.344 -16.375 1 96.69 82 MET B O 1
ATOM 1765 N N . LEU B 1 83 ? 7.762 -8.094 -16.125 1 98.19 83 LEU B N 1
ATOM 1766 C CA . LEU B 1 83 ? 7.816 -8.789 -14.844 1 98.19 83 LEU B CA 1
ATOM 1767 C C . LEU B 1 83 ? 7.039 -8.016 -13.773 1 98.19 83 LEU B C 1
ATOM 1769 O O . LEU B 1 83 ? 6.312 -8.617 -12.977 1 98.19 83 LEU B O 1
ATOM 1773 N N . GLU B 1 84 ? 7.234 -6.711 -13.742 1 98.19 84 GLU B N 1
ATOM 1774 C CA . GLU B 1 84 ? 6.52 -5.879 -12.781 1 98.19 84 GLU B CA 1
ATOM 1775 C C . GLU B 1 84 ? 5.012 -5.941 -13.008 1 98.19 84 GLU B C 1
ATOM 1777 O O . GLU B 1 84 ? 4.238 -6.031 -12.055 1 98.19 84 GLU B O 1
ATOM 1782 N N . SER B 1 85 ? 4.621 -5.883 -14.258 1 97 85 SER B N 1
ATOM 1783 C CA . SER B 1 85 ? 3.209 -5.992 -14.609 1 97 85 SER B CA 1
ATOM 1784 C C . SER B 1 85 ? 2.635 -7.34 -14.188 1 97 85 SER B C 1
ATOM 1786 O O . SER B 1 85 ? 1.544 -7.402 -13.617 1 97 85 SER B O 1
ATOM 1788 N N . PHE B 1 86 ? 3.363 -8.367 -14.492 1 98.31 86 PHE B N 1
ATOM 1789 C CA . PHE B 1 86 ? 2.938 -9.703 -14.102 1 98.31 86 PHE B CA 1
ATOM 1790 C C . PHE B 1 86 ? 2.801 -9.82 -12.594 1 98.31 86 PHE B C 1
ATOM 1792 O O . PHE B 1 86 ? 1.844 -10.414 -12.094 1 98.31 86 PHE B O 1
ATOM 1799 N N . THR B 1 87 ? 3.773 -9.281 -11.836 1 98.56 87 THR B N 1
ATOM 1800 C CA . THR B 1 87 ? 3.742 -9.32 -10.375 1 98.56 87 THR B CA 1
ATOM 1801 C C . THR B 1 87 ? 2.473 -8.656 -9.844 1 98.56 87 THR B C 1
ATOM 1803 O O . THR B 1 87 ? 1.826 -9.18 -8.938 1 98.56 87 THR B O 1
ATOM 1806 N N . GLY B 1 88 ? 2.15 -7.496 -10.398 1 98.12 88 GLY B N 1
ATOM 1807 C CA . GLY B 1 88 ? 0.901 -6.836 -10.055 1 98.12 88 GLY B CA 1
ATOM 1808 C C . GLY B 1 88 ? -0.321 -7.695 -10.312 1 98.12 88 GLY B C 1
ATOM 1809 O O . GLY B 1 88 ? -1.209 -7.801 -9.469 1 98.12 88 GLY B O 1
ATOM 1810 N N . GLU B 1 89 ? -0.388 -8.297 -11.492 1 97.44 89 GLU B N 1
ATOM 1811 C CA . GLU B 1 89 ? -1.502 -9.164 -11.867 1 97.44 89 GLU B CA 1
ATOM 1812 C C . GLU B 1 89 ? -1.607 -10.367 -10.938 1 97.44 89 GLU B C 1
ATOM 1814 O O . GLU B 1 89 ? -2.705 -10.742 -10.523 1 97.44 89 GLU B O 1
ATOM 1819 N N . LEU B 1 90 ? -0.453 -11 -10.719 1 98.31 90 LEU B N 1
ATOM 1820 C CA . LEU B 1 90 ? -0.426 -12.133 -9.797 1 98.31 90 LEU B CA 1
ATOM 1821 C C . LEU B 1 90 ? -1.014 -11.75 -8.445 1 98.31 90 LEU B C 1
ATOM 1823 O O . LEU B 1 90 ? -1.821 -12.492 -7.883 1 98.31 90 LEU B O 1
ATOM 1827 N N . GLY B 1 91 ? -0.547 -10.594 -7.859 1 98.31 91 GLY B N 1
ATOM 1828 C CA . GLY B 1 91 ? -1.121 -10.086 -6.621 1 98.31 91 GLY B CA 1
ATOM 1829 C C . GLY B 1 91 ? -2.629 -9.922 -6.688 1 98.31 91 GLY B C 1
ATOM 1830 O O . GLY B 1 91 ? -3.342 -10.312 -5.762 1 98.31 91 GLY B O 1
ATOM 1831 N N . ASN B 1 92 ? -3.045 -9.32 -7.789 1 96.94 92 ASN B N 1
ATOM 1832 C CA . ASN B 1 92 ? -4.473 -9.102 -7.996 1 96.94 92 ASN B CA 1
ATOM 1833 C C . ASN B 1 92 ? -5.246 -10.414 -8.023 1 96.94 92 ASN B C 1
ATOM 1835 O O . ASN B 1 92 ? -6.309 -10.523 -7.41 1 96.94 92 ASN B O 1
ATOM 1839 N N . MET B 1 93 ? -4.746 -11.391 -8.75 1 98.44 93 MET B N 1
ATOM 1840 C CA . MET B 1 93 ? -5.402 -12.688 -8.844 1 98.44 93 MET B CA 1
ATOM 1841 C C . MET B 1 93 ? -5.5 -13.352 -7.477 1 98.44 93 MET B C 1
ATOM 1843 O O . MET B 1 93 ? -6.559 -13.875 -7.109 1 98.44 93 MET B O 1
ATOM 1847 N N . ILE B 1 94 ? -4.438 -13.32 -6.77 1 98.62 94 ILE B N 1
ATOM 1848 C CA . ILE B 1 94 ? -4.402 -13.961 -5.457 1 98.62 94 ILE B CA 1
ATOM 1849 C C . ILE B 1 94 ? -5.367 -13.25 -4.512 1 98.62 94 ILE B C 1
ATOM 1851 O O . ILE B 1 94 ? -6.16 -13.891 -3.82 1 98.62 94 ILE B O 1
ATOM 1855 N N . ALA B 1 95 ? -5.309 -11.945 -4.406 1 98.38 95 ALA B N 1
ATOM 1856 C CA . ALA B 1 95 ? -6.176 -11.172 -3.527 1 98.38 95 ALA B CA 1
ATOM 1857 C C . ALA B 1 95 ? -7.641 -11.328 -3.928 1 98.38 95 ALA B C 1
ATOM 1859 O O . ALA B 1 95 ? -8.523 -11.391 -3.068 1 98.38 95 ALA B O 1
ATOM 1860 N N . GLY B 1 96 ? -7.879 -11.289 -5.254 1 98.25 96 GLY B N 1
ATOM 1861 C CA . GLY B 1 96 ? -9.234 -11.516 -5.727 1 98.25 96 GLY B CA 1
ATOM 1862 C C . GLY B 1 96 ? -9.797 -12.867 -5.316 1 98.25 96 GLY B C 1
ATOM 1863 O O . GLY B 1 96 ? -10.93 -12.961 -4.848 1 98.25 96 GLY B O 1
ATOM 1864 N N . ASN B 1 97 ? -9.023 -13.891 -5.551 1 98.62 97 ASN B N 1
ATOM 1865 C CA . ASN B 1 97 ? -9.414 -15.234 -5.133 1 98.62 97 ASN B CA 1
ATOM 1866 C C . ASN B 1 97 ? -9.609 -15.312 -3.623 1 98.62 97 ASN B C 1
ATOM 1868 O O . ASN B 1 97 ? -10.547 -15.961 -3.15 1 98.62 97 ASN B O 1
ATOM 1872 N N . LEU B 1 98 ? -8.734 -14.688 -2.861 1 98.69 98 LEU B N 1
ATOM 1873 C CA . LEU B 1 98 ? -8.867 -14.617 -1.41 1 98.69 98 LEU B CA 1
ATOM 1874 C C . LEU B 1 98 ? -10.219 -14.031 -1.014 1 98.69 98 LEU B C 1
ATOM 1876 O O . LEU B 1 98 ? -10.922 -14.602 -0.181 1 98.69 98 LEU B O 1
ATOM 1880 N N . ALA B 1 99 ? -10.539 -12.875 -1.619 1 98.5 99 ALA B N 1
ATOM 1881 C CA . ALA B 1 99 ? -11.805 -12.219 -1.306 1 98.5 99 ALA B CA 1
ATOM 1882 C C . ALA B 1 99 ? -12.984 -13.164 -1.537 1 98.5 99 ALA B C 1
ATOM 1884 O O . ALA B 1 99 ? -13.922 -13.203 -0.738 1 98.5 99 ALA B O 1
ATOM 1885 N N . THR B 1 100 ? -12.891 -13.938 -2.615 1 98.19 100 THR B N 1
ATOM 1886 C CA . THR B 1 100 ? -13.93 -14.898 -2.953 1 98.19 100 THR B CA 1
ATOM 1887 C C . THR B 1 100 ? -13.992 -16.016 -1.916 1 98.19 100 THR B C 1
ATOM 1889 O O . THR B 1 100 ? -15.07 -16.359 -1.427 1 98.19 100 THR B O 1
ATOM 1892 N N . ILE B 1 101 ? -12.922 -16.547 -1.553 1 98.38 101 ILE B N 1
ATOM 1893 C CA . ILE B 1 101 ? -12.836 -17.672 -0.629 1 98.38 101 ILE B CA 1
ATOM 1894 C C . ILE B 1 101 ? -13.383 -17.266 0.735 1 98.38 101 ILE B C 1
ATOM 1896 O O . ILE B 1 101 ? -14.203 -17.984 1.319 1 98.38 101 ILE B O 1
ATOM 1900 N N . VAL B 1 102 ? -12.977 -16.078 1.232 1 98 102 VAL B N 1
ATOM 1901 C CA . VAL B 1 102 ? -13.336 -15.719 2.598 1 98 102 VAL B CA 1
ATOM 1902 C C . VAL B 1 102 ? -14.789 -15.25 2.637 1 98 102 VAL B C 1
ATOM 1904 O O . VAL B 1 102 ? -15.438 -15.305 3.684 1 98 102 VAL B O 1
ATOM 1907 N N . SER B 1 103 ? -15.258 -14.75 1.521 1 97.81 103 SER B N 1
ATOM 1908 C CA . SER B 1 103 ? -16.672 -14.391 1.455 1 97.81 103 SER B CA 1
ATOM 1909 C C . SER B 1 103 ? -17.562 -15.594 1.711 1 97.81 103 SER B C 1
ATOM 1911 O O . SER B 1 103 ? -18.625 -15.469 2.32 1 97.81 103 SER B O 1
ATOM 1913 N N . GLN B 1 104 ? -17.141 -16.719 1.228 1 97.56 104 GLN B N 1
ATOM 1914 C CA . GLN B 1 104 ? -17.875 -17.969 1.441 1 97.56 104 GLN B CA 1
ATOM 1915 C C . GLN B 1 104 ? -17.875 -18.359 2.918 1 97.56 104 GLN B C 1
ATOM 1917 O O . GLN B 1 104 ? -18.688 -19.188 3.344 1 97.56 104 GLN B O 1
ATOM 1922 N N . LYS B 1 105 ? -17.031 -17.812 3.652 1 96.69 105 LYS B N 1
ATOM 1923 C CA . LYS B 1 105 ? -16.938 -18.109 5.078 1 96.69 105 LYS B CA 1
ATOM 1924 C C . LYS B 1 105 ? -17.531 -16.969 5.91 1 96.69 105 LYS B C 1
ATOM 1926 O O . LYS B 1 105 ? -17.297 -16.891 7.117 1 96.69 105 LYS B O 1
ATOM 1931 N N . GLY B 1 106 ? -18.125 -16.016 5.258 1 96.38 106 GLY B N 1
ATOM 1932 C CA . GLY B 1 106 ? -18.875 -14.969 5.945 1 96.38 106 GLY B CA 1
ATOM 1933 C C . GLY B 1 106 ? -18.078 -13.703 6.176 1 96.38 106 GLY B C 1
ATOM 1934 O O . GLY B 1 106 ? -18.484 -12.836 6.953 1 96.38 106 GLY B O 1
ATOM 1935 N N . ILE B 1 107 ? -16.906 -13.609 5.613 1 97.12 107 ILE B N 1
ATOM 1936 C CA . ILE B 1 107 ? -16.062 -12.422 5.734 1 97.12 107 ILE B CA 1
ATOM 1937 C C . ILE B 1 107 ? -16.062 -11.656 4.414 1 97.12 107 ILE B C 1
ATOM 1939 O O . ILE B 1 107 ? -15.727 -12.219 3.365 1 97.12 107 ILE B O 1
ATOM 1943 N N . THR B 1 108 ? -16.453 -10.406 4.469 1 97.56 108 THR B N 1
ATOM 1944 C CA . THR B 1 108 ? -16.453 -9.578 3.266 1 97.56 108 THR B CA 1
ATOM 1945 C C . THR B 1 108 ? -15.32 -8.562 3.314 1 97.56 108 THR B C 1
ATOM 1947 O O . THR B 1 108 ? -15.273 -7.715 4.211 1 97.56 108 THR B O 1
ATOM 1950 N N . ILE B 1 109 ? -14.438 -8.641 2.334 1 97.75 109 ILE B N 1
ATOM 1951 C CA . ILE B 1 109 ? -13.344 -7.68 2.254 1 97.75 109 ILE B CA 1
ATOM 1952 C C . ILE B 1 109 ? -13.312 -7.051 0.863 1 97.75 109 ILE B C 1
ATOM 1954 O O . ILE B 1 109 ? -13.742 -7.664 -0.115 1 97.75 109 ILE B O 1
ATOM 1958 N N . ASP B 1 110 ? -12.938 -5.816 0.772 1 97.88 110 ASP B N 1
ATOM 1959 C CA . ASP B 1 110 ? -12.562 -5.125 -0.456 1 97.88 110 ASP B CA 1
ATOM 1960 C C . ASP B 1 110 ? -11.047 -4.973 -0.555 1 97.88 110 ASP B C 1
ATOM 1962 O O . ASP B 1 110 ? -10.367 -4.766 0.455 1 97.88 110 ASP B O 1
ATOM 1966 N N . ILE B 1 111 ? -10.531 -5.133 -1.729 1 98.25 111 ILE B N 1
ATOM 1967 C CA . ILE B 1 111 ? -9.086 -5.086 -1.912 1 98.25 111 ILE B CA 1
ATOM 1968 C C . ILE B 1 111 ? -8.719 -3.889 -2.785 1 98.25 111 ILE B C 1
ATOM 1970 O O . ILE B 1 111 ? -9.492 -3.479 -3.648 1 98.25 111 ILE B O 1
ATOM 1974 N N . THR B 1 112 ? -7.562 -3.324 -2.543 1 98.44 112 THR B N 1
ATOM 1975 C CA . THR B 1 112 ? -7.055 -2.219 -3.346 1 98.44 112 THR B CA 1
ATOM 1976 C C . THR B 1 112 ? -6.336 -2.736 -4.59 1 98.44 112 THR B C 1
ATOM 1978 O O . THR B 1 112 ? -5.957 -3.906 -4.652 1 98.44 112 THR B O 1
ATOM 1981 N N . PRO B 1 113 ? -6.176 -1.833 -5.594 1 97.81 113 PRO B N 1
ATOM 1982 C CA . PRO B 1 113 ? -5.258 -2.244 -6.66 1 97.81 113 PRO B CA 1
ATOM 1983 C C . PRO B 1 113 ? -3.863 -2.582 -6.141 1 97.81 113 PRO B C 1
ATOM 1985 O O . PRO B 1 113 ? -3.434 -2.043 -5.117 1 97.81 113 PRO B O 1
ATOM 1988 N N . PRO B 1 114 ? -3.215 -3.436 -6.816 1 97.81 114 PRO B N 1
ATOM 1989 C CA . PRO B 1 114 ? -1.905 -3.869 -6.324 1 97.81 114 PRO B CA 1
ATOM 1990 C C . PRO B 1 114 ? -0.837 -2.785 -6.457 1 97.81 114 PRO B C 1
ATOM 1992 O O . PRO B 1 114 ? -0.846 -2.02 -7.422 1 97.81 114 PRO B O 1
ATOM 1995 N N . THR B 1 115 ? 0.033 -2.662 -5.543 1 98.44 115 THR B N 1
ATOM 1996 C CA . THR B 1 115 ? 1.24 -1.844 -5.57 1 98.44 115 THR B CA 1
ATOM 1997 C C . THR B 1 115 ? 2.486 -2.721 -5.656 1 98.44 115 THR B C 1
ATOM 1999 O O . THR B 1 115 ? 2.725 -3.557 -4.785 1 98.44 115 THR B O 1
ATOM 2002 N N . VAL B 1 116 ? 3.24 -2.561 -6.684 1 98.75 116 VAL B N 1
ATOM 2003 C CA . VAL B 1 116 ? 4.453 -3.352 -6.852 1 98.75 116 VAL B CA 1
ATOM 2004 C C . VAL B 1 116 ? 5.668 -2.533 -6.426 1 98.75 116 VAL B C 1
ATOM 2006 O O . VAL B 1 116 ? 5.883 -1.424 -6.918 1 98.75 116 VAL B O 1
ATOM 2009 N N . LEU B 1 117 ? 6.41 -3.031 -5.488 1 98.62 117 LEU B N 1
ATOM 2010 C CA . LEU B 1 117 ? 7.617 -2.396 -4.969 1 98.62 117 LEU B CA 1
ATOM 2011 C C . LEU B 1 117 ? 8.867 -3.102 -5.48 1 98.62 117 LEU B C 1
ATOM 2013 O O . LEU B 1 117 ? 9 -4.32 -5.348 1 98.62 117 LEU B O 1
ATOM 2017 N N . VAL B 1 118 ? 9.773 -2.381 -6.094 1 98.44 118 VAL B N 1
ATOM 2018 C CA . VAL B 1 118 ? 11.016 -2.941 -6.609 1 98.44 118 VAL B CA 1
ATOM 2019 C C . VAL B 1 118 ? 12.211 -2.184 -6.031 1 98.44 118 VAL B C 1
ATOM 2021 O O . VAL B 1 118 ? 12.344 -0.973 -6.23 1 98.44 118 VAL B O 1
ATOM 2024 N N . GLY B 1 119 ? 13.062 -2.803 -5.465 1 96.88 119 GLY B N 1
ATOM 2025 C CA . GLY B 1 119 ? 14.188 -2.213 -4.766 1 96.88 119 GLY B CA 1
ATOM 2026 C C . GLY B 1 119 ? 14.281 -2.643 -3.314 1 96.88 119 GLY B C 1
ATOM 2027 O O . GLY B 1 119 ? 13.992 -3.795 -2.982 1 96.88 119 GLY B O 1
ATOM 2028 N N . GLN B 1 120 ? 14.836 -1.776 -2.436 1 96.56 120 GLN B N 1
ATOM 2029 C CA . GLN B 1 120 ? 14.953 -2.059 -1.01 1 96.56 120 GLN B CA 1
ATOM 2030 C C . GLN B 1 120 ? 14.32 -0.949 -0.176 1 96.56 120 GLN B C 1
ATOM 2032 O O . GLN B 1 120 ? 14.656 0.226 -0.342 1 96.56 120 GLN B O 1
ATOM 2037 N N . THR B 1 121 ? 13.391 -1.3 0.621 1 97.75 121 THR B N 1
ATOM 2038 C CA . THR B 1 121 ? 12.711 -0.318 1.456 1 97.75 121 THR B CA 1
ATOM 2039 C C . THR B 1 121 ? 12.234 -0.952 2.762 1 97.75 121 THR B C 1
ATOM 2041 O O . THR B 1 121 ? 11.992 -2.158 2.816 1 97.75 121 THR B O 1
ATOM 2044 N N . LYS B 1 122 ? 12.242 -0.181 3.768 1 98.38 122 LYS B N 1
ATOM 2045 C CA . LYS B 1 122 ? 11.664 -0.618 5.031 1 98.38 122 LYS B CA 1
ATOM 2046 C C . LYS B 1 122 ? 10.188 -0.225 5.125 1 98.38 122 LYS B C 1
ATOM 2048 O O . LYS B 1 122 ? 9.82 0.908 4.801 1 98.38 122 LYS B O 1
ATOM 2053 N N . ILE B 1 123 ? 9.391 -1.159 5.547 1 98.5 123 ILE B N 1
ATOM 2054 C CA . ILE B 1 123 ? 7.949 -0.947 5.641 1 98.5 123 ILE B CA 1
ATOM 2055 C C . ILE B 1 123 ? 7.539 -0.85 7.109 1 98.5 123 ILE B C 1
ATOM 2057 O O . ILE B 1 123 ? 7.832 -1.747 7.902 1 98.5 123 ILE B O 1
ATOM 2061 N N . TYR B 1 124 ? 6.945 0.289 7.48 1 98.12 124 TYR B N 1
ATOM 2062 C CA . TYR B 1 124 ? 6.371 0.557 8.789 1 98.12 124 TYR B CA 1
ATOM 2063 C C . TYR B 1 124 ? 4.859 0.721 8.703 1 98.12 124 TYR B C 1
ATOM 2065 O O . TYR B 1 124 ? 4.27 0.522 7.637 1 98.12 124 TYR B O 1
ATOM 2073 N N . GLY B 1 125 ? 4.254 0.993 9.836 1 96.25 125 GLY B N 1
ATOM 2074 C CA . GLY B 1 125 ? 2.826 1.273 9.859 1 96.25 125 GLY B CA 1
ATOM 2075 C C . GLY B 1 125 ? 2.002 0.134 10.422 1 96.25 125 GLY B C 1
ATOM 2076 O O . GLY B 1 125 ? 0.792 0.064 10.203 1 96.25 125 GLY B O 1
ATOM 2077 N N . PHE B 1 126 ? 2.658 -0.783 10.969 1 95.75 126 PHE B N 1
ATOM 2078 C CA . PHE B 1 126 ? 1.987 -1.896 11.625 1 95.75 126 PHE B CA 1
ATOM 2079 C C . PHE B 1 126 ? 2.709 -2.275 12.914 1 95.75 126 PHE B C 1
ATOM 2081 O O . PHE B 1 126 ? 3.912 -2.045 13.047 1 95.75 126 PHE B O 1
ATOM 2088 N N . ASP B 1 127 ? 2.021 -2.836 13.852 1 94.31 127 ASP B N 1
ATOM 2089 C CA . ASP B 1 127 ? 2.639 -3.279 15.102 1 94.31 127 ASP B CA 1
ATOM 2090 C C . ASP B 1 127 ? 3.201 -4.691 14.961 1 94.31 127 ASP B C 1
ATOM 2092 O O . ASP B 1 127 ? 4.375 -4.93 15.242 1 94.31 127 ASP B O 1
ATOM 2096 N N . LYS B 1 128 ? 2.291 -5.617 14.523 1 95.81 128 LYS B N 1
ATOM 2097 C CA . LYS B 1 128 ? 2.645 -7.02 14.32 1 95.81 128 LYS B CA 1
ATOM 2098 C C . LYS B 1 128 ? 2.195 -7.508 12.945 1 95.81 128 LYS B C 1
ATOM 2100 O O . LYS B 1 128 ? 1.215 -7.004 12.391 1 95.81 128 LYS B O 1
ATOM 2105 N N . ALA B 1 129 ? 2.934 -8.469 12.477 1 97.88 129 ALA B N 1
ATOM 2106 C CA . ALA B 1 129 ? 2.613 -9.078 11.188 1 97.88 129 ALA B CA 1
ATOM 2107 C C . ALA B 1 129 ? 2.836 -10.594 11.234 1 97.88 129 ALA B C 1
ATOM 2109 O O . ALA B 1 129 ? 3.691 -11.078 11.977 1 97.88 129 ALA B O 1
ATOM 2110 N N . PHE B 1 130 ? 2.064 -11.258 10.453 1 98.31 130 PHE B N 1
ATOM 2111 C CA . PHE B 1 130 ? 2.271 -12.68 10.227 1 98.31 130 PHE B CA 1
ATOM 2112 C C . PHE B 1 130 ? 3.117 -12.914 8.984 1 98.31 130 PHE B C 1
ATOM 2114 O O . PHE B 1 130 ? 2.916 -12.266 7.957 1 98.31 130 PHE B O 1
ATOM 2121 N N . ARG B 1 131 ? 4.039 -13.789 9.102 1 98.5 131 ARG B N 1
ATOM 2122 C CA . ARG B 1 131 ? 4.859 -14.211 7.973 1 98.5 131 ARG B CA 1
ATOM 2123 C C . ARG B 1 131 ? 4.695 -15.703 7.699 1 98.5 131 ARG B C 1
ATOM 2125 O O . ARG B 1 131 ? 4.75 -16.516 8.625 1 98.5 131 ARG B O 1
ATOM 2132 N N . VAL B 1 132 ? 4.488 -16.094 6.496 1 98.62 132 VAL B N 1
ATOM 2133 C CA . VAL B 1 132 ? 4.371 -17.5 6.09 1 98.62 132 VAL B CA 1
ATOM 2134 C C . VAL B 1 132 ? 5.293 -17.766 4.902 1 98.62 132 VAL B C 1
ATOM 2136 O O . VAL B 1 132 ? 4.98 -17.406 3.768 1 98.62 132 VAL B O 1
ATOM 2139 N N . PRO B 1 133 ? 6.438 -18.422 5.129 1 98.5 133 PRO B N 1
ATOM 2140 C CA . PRO B 1 133 ? 7.301 -18.797 4.004 1 98.5 133 PRO B CA 1
ATOM 2141 C C . PRO B 1 133 ? 6.672 -19.859 3.105 1 98.5 133 PRO B C 1
ATOM 2143 O O . PRO B 1 133 ? 6.043 -20.797 3.6 1 98.5 133 PRO B O 1
ATOM 2146 N N . ILE B 1 134 ? 6.77 -19.656 1.853 1 98.5 134 ILE B N 1
ATOM 2147 C CA . ILE B 1 134 ? 6.332 -20.609 0.837 1 98.5 134 ILE B CA 1
ATOM 2148 C C . ILE B 1 134 ? 7.523 -21.031 -0.017 1 98.5 134 ILE B C 1
ATOM 2150 O O . ILE B 1 134 ? 8.203 -20.188 -0.611 1 98.5 134 ILE B O 1
ATOM 2154 N N . TYR B 1 135 ? 7.723 -22.312 -0.106 1 98.25 135 TYR B N 1
ATOM 2155 C CA . TYR B 1 135 ? 8.883 -22.828 -0.826 1 98.25 135 TYR B CA 1
ATOM 2156 C C . TYR B 1 135 ? 8.461 -23.562 -2.09 1 98.25 135 TYR B C 1
ATOM 2158 O O . TYR B 1 135 ? 7.477 -24.312 -2.078 1 98.25 135 TYR B O 1
ATOM 2166 N N . PHE B 1 136 ? 9.203 -23.266 -3.148 1 97 136 PHE B N 1
ATOM 2167 C CA . PHE B 1 136 ? 8.992 -23.953 -4.414 1 97 136 PHE B CA 1
ATOM 2168 C C . PHE B 1 136 ? 10.195 -24.828 -4.758 1 97 136 PHE B C 1
ATOM 2170 O O . PHE B 1 136 ? 11.328 -24.344 -4.816 1 97 136 PHE B O 1
ATOM 2177 N N . GLU B 1 137 ? 9.953 -26.094 -4.965 1 90.31 137 GLU B N 1
ATOM 2178 C CA . GLU B 1 137 ? 11.031 -27.047 -5.188 1 90.31 137 GLU B CA 1
ATOM 2179 C C . GLU B 1 137 ? 11.977 -26.578 -6.281 1 90.31 137 GLU B C 1
ATOM 2181 O O . GLU B 1 137 ? 11.57 -26.375 -7.426 1 90.31 137 GLU B O 1
ATOM 2186 N N . SER B 1 138 ? 13.273 -26.312 -5.945 1 86.88 138 SER B N 1
ATOM 2187 C CA . SER B 1 138 ? 14.406 -25.984 -6.805 1 86.88 138 SER B CA 1
ATOM 2188 C C . SER B 1 138 ? 14.164 -24.656 -7.539 1 86.88 138 SER B C 1
ATOM 2190 O O . SER B 1 138 ? 14.797 -24.391 -8.562 1 86.88 138 SER B O 1
ATOM 2192 N N . LYS B 1 139 ? 13.219 -23.828 -7.145 1 89.81 139 LYS B N 1
ATOM 2193 C CA . LYS B 1 139 ? 12.961 -22.578 -7.848 1 89.81 139 LYS B CA 1
ATOM 2194 C C . LYS B 1 139 ? 13.133 -21.375 -6.922 1 89.81 139 LYS B C 1
ATOM 2196 O O . LYS B 1 139 ? 13.461 -20.266 -7.371 1 89.81 139 LYS B O 1
ATOM 2201 N N . GLY B 1 140 ? 12.797 -21.578 -5.699 1 95.38 140 GLY B N 1
ATOM 2202 C CA . GLY B 1 140 ? 12.945 -20.469 -4.766 1 95.38 140 GLY B CA 1
ATOM 2203 C C . GLY B 1 140 ? 11.805 -20.391 -3.77 1 95.38 140 GLY B C 1
ATOM 2204 O O . GLY B 1 140 ? 11.188 -21.391 -3.426 1 95.38 140 GLY B O 1
ATOM 2205 N N . GLU B 1 141 ? 11.695 -19.141 -3.186 1 97.81 141 GLU B N 1
ATOM 2206 C CA . GLU B 1 141 ? 10.68 -19 -2.146 1 97.81 141 GLU B CA 1
ATOM 2207 C C . GLU B 1 141 ? 9.938 -17.672 -2.275 1 97.81 141 GLU B C 1
ATOM 2209 O O . GLU B 1 141 ? 10.445 -16.734 -2.896 1 97.81 141 GLU B O 1
ATOM 2214 N N . LEU B 1 142 ? 8.75 -17.641 -1.813 1 98.38 142 LEU B N 1
ATOM 2215 C CA . LEU B 1 142 ? 7.984 -16.422 -1.54 1 98.38 142 LEU B CA 1
ATOM 2216 C C . LEU B 1 142 ? 7.727 -16.281 -0.045 1 98.38 142 LEU B C 1
ATOM 2218 O O . LEU B 1 142 ? 7.723 -17.266 0.694 1 98.38 142 LEU B O 1
ATOM 2222 N N . GLN B 1 143 ? 7.621 -15.055 0.368 1 98.56 143 GLN B N 1
ATOM 2223 C CA . GLN B 1 143 ? 7.148 -14.734 1.711 1 98.56 143 GLN B CA 1
ATOM 2224 C C . GLN B 1 143 ? 5.758 -14.102 1.667 1 98.56 143 GLN B C 1
ATOM 2226 O O . GLN B 1 143 ? 5.551 -13.094 0.99 1 98.56 143 GLN B O 1
ATOM 2231 N N . LEU B 1 144 ? 4.852 -14.727 2.326 1 98.69 144 LEU B N 1
ATOM 2232 C CA . LEU B 1 144 ? 3.543 -14.125 2.561 1 98.69 144 LEU B CA 1
ATOM 2233 C C . LEU B 1 144 ? 3.539 -13.32 3.854 1 98.69 144 LEU B C 1
ATOM 2235 O O . LEU B 1 144 ? 3.877 -13.844 4.918 1 98.69 144 LEU B O 1
ATOM 2239 N N . ILE B 1 145 ? 3.23 -12.062 3.773 1 98.69 145 ILE B N 1
ATOM 2240 C CA . ILE B 1 145 ? 3.176 -11.188 4.938 1 98.69 145 ILE B CA 1
ATOM 2241 C C . ILE B 1 145 ? 1.768 -10.617 5.09 1 98.69 145 ILE B C 1
ATOM 2243 O O . ILE B 1 145 ? 1.198 -10.086 4.133 1 98.69 145 ILE B O 1
ATOM 2247 N N . LEU B 1 146 ? 1.216 -10.773 6.254 1 98.5 146 LEU B N 1
ATOM 2248 C CA . LEU B 1 146 ? -0.119 -10.273 6.555 1 98.5 146 LEU B CA 1
ATOM 2249 C C . LEU B 1 146 ? -0.09 -9.352 7.773 1 98.5 146 LEU B C 1
ATOM 2251 O O . LEU B 1 146 ? 0.39 -9.742 8.836 1 98.5 146 LEU B O 1
ATOM 2255 N N . THR B 1 147 ? -0.479 -8.102 7.57 1 98.12 147 THR B N 1
ATOM 2256 C CA . THR B 1 147 ? -0.663 -7.188 8.695 1 98.12 147 THR B CA 1
ATOM 2257 C C . THR B 1 147 ? -2.145 -6.895 8.914 1 98.12 147 THR B C 1
ATOM 2259 O O . THR B 1 147 ? -2.902 -6.75 7.953 1 98.12 147 THR B O 1
ATOM 2262 N N . ILE B 1 148 ? -2.588 -6.887 10.148 1 96 148 ILE B N 1
ATOM 2263 C CA . ILE B 1 148 ? -3.973 -6.59 10.508 1 96 148 ILE B CA 1
ATOM 2264 C C . ILE B 1 148 ? -4.023 -5.355 11.398 1 96 148 ILE B C 1
ATOM 2266 O O . ILE B 1 148 ? -3.223 -5.219 12.328 1 96 148 ILE B O 1
ATOM 2270 N N . ASP B 1 149 ? -4.855 -4.43 10.984 1 92 149 ASP B N 1
ATOM 2271 C CA . ASP B 1 149 ? -5.016 -3.215 11.781 1 92 149 ASP B CA 1
ATOM 2272 C C . ASP B 1 149 ? -6.148 -3.367 12.797 1 92 149 ASP B C 1
ATOM 2274 O O . ASP B 1 149 ? -7.297 -3.611 12.414 1 92 149 ASP B O 1
ATOM 2278 N N . ASN B 1 150 ? -5.82 -3.516 14.117 1 75.31 150 ASN B N 1
ATOM 2279 C CA . ASN B 1 150 ? -6.809 -3.641 15.188 1 75.31 150 ASN B CA 1
ATOM 2280 C C . ASN B 1 150 ? -7.336 -2.277 15.625 1 75.31 150 ASN B C 1
ATOM 2282 O O . ASN B 1 150 ? -6.562 -1.34 15.82 1 75.31 150 ASN B O 1
ATOM 2286 N N . GLU B 1 151 ? -8.383 -1.702 14.984 1 58.25 151 GLU B N 1
ATOM 2287 C CA . GLU B 1 151 ? -8.953 -0.443 15.445 1 58.25 151 GLU B CA 1
ATOM 2288 C C . GLU B 1 151 ? -8.82 -0.294 16.953 1 58.25 151 GLU B C 1
ATOM 2290 O O . GLU B 1 151 ? -8.75 -1.29 17.688 1 58.25 151 GLU B O 1
#

Organism: NCBI:txid1325335

InterPro domains:
  IPR028051 Chemotaxis phosphatase CheX-like domain [PF13690] (43-120)
  IPR028976 CheC-like superfamily [G3DSA:3.40.1550.10] (4-150)
  IPR028976 CheC-like superfamily [SSF103039] (3-140)
  IPR038756 CheY-P phosphatase CheX-like [PTHR39452] (7-122)

Sequence (302 aa):
MALGEKITTILNGTIESIRSVIPLTMTIDKPSLFTQPFTQTSISVLIGMTGDLRGRLMIEGHETMFGSIGETMFGVPLEGEMLESFTGELGNMIAGNLATIVSQKGITIDITPPTVLVGQTKIYGFDKAFRVPIYFESKGELQLILTIDNEMALGEKITTILNGTIESIRSVIPLTMTIDKPSLFTQPFTQTSISVLIGMTGDLRGRLMIEGHETMFGSIGETMFGVPLEGEMLESFTGELGNMIAGNLATIVSQKGITIDITPPTVLVGQTKIYGFDKAFRVPIYFESKGELQLILTIDNE

Nearest PDB structures (foldseek):
  1squ-assembly1_A  TM=8.438E-01  e=2.922E-13  Thermotoga maritima
  1xko-assembly1_A  TM=8.263E-01  e=2.953E-12  Thermotoga maritima
  3hm4-assembly1_B  TM=8.311E-01  e=5.429E-12  Oleidesulfovibrio alaskensis G20
  3h2d-assembly1_A  TM=8.328E-01  e=6.926E-12  Shewanella oneidensis MR-1
  3h4y-assembly1_A-2  TM=8.056E-01  e=5.429E-12  Nitratidesulfovibrio vulgaris str. Hildenborough

Foldseek 3Di:
DDPVVLVVLLVVLLVVLCPVLQPADKDKDDKDKDFDKDKAAAKKKKKFKDAPFGWIKMKGDHLQLLQVSCCVVPVDGDDDPRSQVSRQVSVVSSVVSSQVSVVVVVGHMDMDRMDMDGHIDIHDDAGMKMWMWMAGPPRGIMIIIIGTDDD/DDPVVLVVLLVVLLVVLCPVLQPADKDKDDKDKDFDKDKAAAKKKKKFKDAPFGWIKMKGDHLQLLQVSCCVVPVDGDDDPRSQVSRQVSVVSSVVSSQVSVVVVVGHMDMDRMDMDGHIDIHDDAGMKMWMWMDGPPRGIMIIIIGTDDD

Solvent-accessible surface area (backbone atoms only — not comparable to full-atom values): 15242 Å² total; per-residue (Å²): 130,56,70,69,58,52,50,52,47,49,53,51,25,43,52,52,20,45,61,70,67,44,95,61,72,69,48,74,51,74,74,42,79,48,56,59,63,45,76,46,55,49,28,33,24,39,30,30,24,27,71,77,50,39,23,39,42,34,46,33,28,46,59,66,35,56,22,52,53,42,21,72,74,71,72,46,85,44,55,72,69,56,33,49,50,47,44,19,49,53,44,43,52,30,52,51,45,19,37,54,54,32,39,75,71,74,39,53,54,47,66,26,67,31,36,21,42,38,42,45,32,35,37,39,56,55,70,50,33,39,36,32,47,32,38,32,84,98,62,44,50,38,37,39,35,41,35,66,59,79,127,130,56,69,68,57,50,50,52,47,51,53,52,26,42,52,52,19,44,61,70,69,45,95,63,71,69,47,75,52,74,72,43,80,48,56,59,62,46,77,47,54,49,29,33,26,39,31,30,23,27,71,77,52,39,22,37,41,33,46,33,29,47,60,66,33,56,23,52,53,42,21,73,73,69,71,46,85,42,55,72,70,58,33,49,50,48,45,19,48,52,44,42,51,30,52,51,44,19,39,55,54,32,39,76,72,75,39,54,52,45,67,27,66,30,38,20,43,39,41,45,32,34,36,39,56,56,68,50,34,39,36,31,48,33,39,30,84,98,61,44,49,39,36,39,37,41,34,65,58,79,128

Secondary structure (DSSP, 8-state):
--HHHHHHHHHHHHHHHHHHH--S-EEEPPPEEEESPEEEEEEEEEEEEEESS-EEEEEEE-HHHHHHHHHHHHSS---HHHHHHHHHHHHHHHHHHHHHHHHTTT--EEEPPPEEEEEEEEEES-SEEEEEEEEETTTEEEEEEEEE---/--HHHHHHHHHHHHHHHHHHH--S-EEEPPPEEEESPEEEEEEEEEEEEEESS-EEEEEEE-HHHHHHHHHHHHSS---HHHHHHHHHHHHHHHHHHHHHHHHTTT--EEEPPPEEEEEEEEEES-SEEEEEEEEETTTEEEEEEEEE---

Radius of gyration: 18.89 Å; Cα contacts (8 Å, |Δi|>4): 672; chains: 2; bounding box: 36×56×42 Å